Protein AF-A0A959SQV2-F1 (afdb_monomer_lite)

Radius of gyration: 53.52 Å; chains: 1; bounding box: 118×68×146 Å

Structure (mmCIF, N/CA/C/O backbone):
data_AF-A0A959SQV2-F1
#
_entry.id   AF-A0A959SQV2-F1
#
loop_
_atom_site.group_PDB
_atom_site.id
_atom_site.type_symbol
_atom_site.label_atom_id
_atom_site.label_alt_id
_atom_site.label_comp_id
_atom_site.label_asym_id
_atom_site.label_entity_id
_atom_site.label_seq_id
_atom_site.pdbx_PDB_ins_code
_atom_site.Cartn_x
_atom_site.Cartn_y
_atom_site.Cartn_z
_atom_site.occupancy
_atom_site.B_iso_or_equiv
_atom_site.auth_seq_id
_atom_site.auth_comp_id
_atom_site.auth_asym_id
_atom_site.auth_atom_id
_atom_site.pdbx_PDB_model_num
ATOM 1 N N . LEU A 1 1 ? -41.890 -38.610 70.357 1.00 36.41 1 LEU A N 1
ATOM 2 C CA . LEU A 1 1 ? -40.557 -38.018 70.094 1.00 36.41 1 LEU A CA 1
ATOM 3 C C . LEU A 1 1 ? -40.643 -37.194 68.813 1.00 36.41 1 LEU A C 1
ATOM 5 O O . LEU A 1 1 ? -40.819 -37.789 67.770 1.00 36.41 1 LEU A O 1
ATOM 9 N N . GLY A 1 2 ? -40.620 -35.871 68.751 1.00 38.62 2 GLY A N 1
ATOM 10 C CA . GLY A 1 2 ? -40.762 -34.792 69.717 1.00 38.62 2 GLY A CA 1
ATOM 11 C C . GLY A 1 2 ? -41.185 -33.578 68.880 1.00 38.62 2 GLY A C 1
ATOM 12 O O . GLY A 1 2 ? -40.468 -33.196 67.959 1.00 38.62 2 GLY A O 1
ATOM 13 N N . LEU A 1 3 ? -42.378 -33.029 69.131 1.00 36.88 3 LEU A N 1
ATOM 14 C CA . LEU A 1 3 ? -42.808 -31.769 68.526 1.00 36.88 3 LEU A CA 1
ATOM 15 C C . LEU A 1 3 ? -41.962 -30.660 69.157 1.00 36.88 3 LEU A C 1
ATOM 17 O O . LEU A 1 3 ? -42.206 -30.279 70.301 1.00 36.88 3 LEU A O 1
ATOM 21 N N . MET A 1 4 ? -40.964 -30.150 68.437 1.00 30.34 4 MET A N 1
ATOM 22 C CA . MET A 1 4 ? -40.364 -28.874 68.809 1.00 30.34 4 MET A CA 1
ATOM 23 C C . MET A 1 4 ? -41.387 -27.767 68.522 1.00 30.34 4 MET A C 1
ATOM 25 O O . MET A 1 4 ? -41.805 -27.620 67.370 1.00 30.34 4 MET A O 1
ATOM 29 N N . PRO A 1 5 ? -41.813 -26.984 69.528 1.00 34.53 5 PRO A N 1
ATOM 30 C CA . PRO A 1 5 ? -42.632 -25.815 69.277 1.00 34.53 5 PRO A CA 1
ATOM 31 C C . PRO A 1 5 ? -41.792 -24.837 68.453 1.00 34.53 5 PRO A C 1
ATOM 33 O O . PRO A 1 5 ? -40.680 -24.476 68.838 1.00 34.53 5 PRO A O 1
ATOM 36 N N . ALA A 1 6 ? -42.313 -24.423 67.298 1.00 36.66 6 ALA A N 1
ATOM 37 C CA . ALA A 1 6 ? -41.739 -23.342 66.516 1.00 36.66 6 ALA A CA 1
ATOM 38 C C . ALA A 1 6 ? -41.812 -22.057 67.354 1.00 36.66 6 ALA A C 1
ATOM 40 O O . ALA A 1 6 ? -42.820 -21.350 67.349 1.00 36.66 6 ALA A O 1
ATOM 41 N N . TYR A 1 7 ? -40.756 -21.778 68.121 1.00 43.00 7 TYR A N 1
ATOM 42 C CA . TYR A 1 7 ? -40.547 -20.485 68.755 1.00 43.00 7 TYR A CA 1
ATOM 43 C C . TYR A 1 7 ? -40.480 -19.445 67.639 1.00 43.00 7 TYR A C 1
ATOM 45 O O . TYR A 1 7 ? -39.484 -19.329 66.922 1.00 43.00 7 TYR A O 1
ATOM 53 N N . GLY A 1 8 ? -41.589 -18.727 67.454 1.00 52.38 8 GLY A N 1
ATOM 54 C CA . GLY A 1 8 ? -41.660 -17.584 66.561 1.00 52.38 8 GLY A CA 1
ATOM 55 C C . GLY A 1 8 ? -40.520 -16.630 66.895 1.00 52.38 8 GLY A C 1
ATOM 56 O O . GLY A 1 8 ? -40.335 -16.258 68.054 1.00 52.38 8 GLY A O 1
ATOM 57 N N . GLN A 1 9 ? -39.722 -16.275 65.887 1.00 56.28 9 GLN A N 1
ATOM 58 C CA . GLN A 1 9 ? -38.697 -15.245 66.031 1.00 56.28 9 GLN A CA 1
ATOM 59 C C . GLN A 1 9 ? -39.331 -14.012 66.676 1.00 56.28 9 GLN A C 1
ATOM 61 O O . GLN A 1 9 ? -40.380 -13.553 66.223 1.00 56.28 9 GLN A O 1
ATOM 66 N N . SER A 1 10 ? -38.728 -13.498 67.752 1.00 65.06 10 SER A N 1
ATOM 67 C CA . SER A 1 10 ? -39.312 -12.364 68.468 1.00 65.06 10 SER A CA 1
ATOM 68 C C . SER A 1 10 ? -39.428 -11.175 67.517 1.00 65.06 10 SER A C 1
ATOM 70 O O . SER A 1 10 ? -38.523 -10.930 66.716 1.00 65.06 10 SER A O 1
ATOM 72 N N . ARG A 1 11 ? -40.531 -10.426 67.590 1.00 62.72 11 ARG A N 1
ATOM 73 C CA . ARG A 1 11 ? -40.811 -9.259 66.735 1.00 62.72 11 ARG A CA 1
ATOM 74 C C . ARG A 1 11 ? -39.590 -8.346 66.549 1.00 62.72 11 ARG A C 1
ATOM 76 O O . ARG A 1 11 ? -39.243 -7.982 65.430 1.00 62.72 11 ARG A O 1
ATOM 83 N N . LYS A 1 12 ? -38.859 -8.101 67.638 1.00 67.75 12 LYS A N 1
ATOM 84 C CA . LYS A 1 12 ? -37.625 -7.304 67.677 1.00 67.75 12 LYS A CA 1
ATOM 85 C C . LYS A 1 12 ? -36.494 -7.863 66.795 1.00 67.75 12 LYS A C 1
ATOM 87 O O . LYS A 1 12 ? -35.699 -7.102 66.254 1.00 67.75 12 LYS A O 1
ATOM 92 N N . THR A 1 13 ? -36.394 -9.184 66.635 1.00 68.62 13 THR A N 1
ATOM 93 C CA . THR A 1 13 ? -35.413 -9.824 65.735 1.00 68.62 13 THR A CA 1
ATOM 94 C C . THR A 1 13 ? -35.809 -9.722 64.263 1.00 68.62 13 THR A C 1
ATOM 96 O O . THR A 1 13 ? -34.933 -9.537 63.420 1.00 68.62 13 THR A O 1
ATOM 99 N N . LEU A 1 14 ? -37.106 -9.781 63.946 1.00 63.72 14 LEU A N 1
ATOM 100 C CA . LEU A 1 14 ? -37.610 -9.578 62.585 1.00 63.72 14 LEU A CA 1
ATOM 101 C C . LEU A 1 14 ? -37.483 -8.110 62.151 1.00 63.72 14 LEU A C 1
ATOM 103 O O . LEU A 1 14 ? -37.080 -7.845 61.022 1.00 63.72 14 LEU A O 1
ATOM 107 N N . GLU A 1 15 ? -37.735 -7.166 63.059 1.00 62.06 15 GLU A N 1
ATOM 108 C CA . GLU A 1 15 ? -37.521 -5.729 62.836 1.00 62.06 15 GLU A CA 1
ATOM 109 C C . GLU A 1 15 ? -36.036 -5.413 62.581 1.00 62.06 15 GLU A C 1
ATOM 111 O O . GLU A 1 15 ? -35.713 -4.786 61.576 1.00 62.06 15 GLU A O 1
ATOM 116 N N . LYS A 1 16 ? -35.107 -5.958 63.382 1.00 73.50 16 LYS A N 1
ATOM 117 C CA . LYS A 1 16 ? -33.660 -5.819 63.120 1.00 73.50 16 LYS A CA 1
ATOM 118 C C . LYS A 1 16 ? -33.235 -6.391 61.763 1.00 73.50 16 LYS A C 1
ATOM 120 O O . LYS A 1 16 ? -32.405 -5.799 61.078 1.00 73.50 16 LYS A O 1
ATOM 125 N N . LYS A 1 17 ? -33.790 -7.543 61.363 1.00 65.19 17 LYS A N 1
ATOM 126 C CA . LYS A 1 17 ? -33.529 -8.139 60.040 1.00 65.19 17 LYS A CA 1
ATOM 127 C C . LYS A 1 17 ? -34.074 -7.273 58.906 1.00 65.19 17 LYS A C 1
ATOM 129 O O . LYS A 1 17 ? -33.430 -7.188 57.866 1.00 65.19 17 LYS A O 1
ATOM 134 N N . ARG A 1 18 ? -35.223 -6.619 59.108 1.00 67.12 18 ARG A N 1
ATOM 135 C CA . ARG A 1 18 ? -35.809 -5.684 58.140 1.00 67.12 18 ARG A CA 1
ATOM 136 C C . ARG A 1 18 ? -34.892 -4.490 57.947 1.00 67.12 18 ARG A C 1
ATOM 138 O O . ARG A 1 18 ? -34.568 -4.172 56.813 1.00 67.12 18 ARG A O 1
ATOM 145 N N . ASP A 1 19 ? -34.434 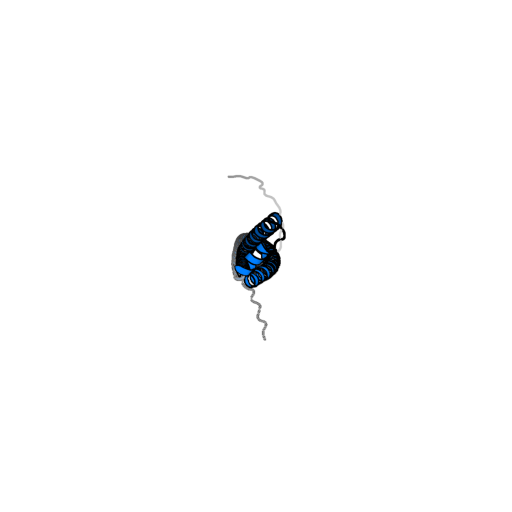-3.891 59.039 1.00 72.06 19 ASP A N 1
ATOM 146 C CA . ASP A 1 19 ? -33.582 -2.703 58.980 1.00 72.06 19 ASP A CA 1
ATOM 147 C C . ASP A 1 19 ? -32.232 -3.013 58.308 1.00 72.06 19 ASP A C 1
ATOM 149 O O . ASP A 1 19 ? -31.756 -2.238 57.478 1.00 72.06 19 ASP A O 1
ATOM 153 N N . ALA A 1 20 ? -31.651 -4.188 58.585 1.00 73.94 20 ALA A N 1
ATOM 154 C CA . ALA A 1 20 ? -30.447 -4.664 57.902 1.00 73.94 20 ALA A CA 1
ATOM 155 C C . ALA A 1 20 ? -30.678 -4.913 56.398 1.00 73.94 20 ALA A C 1
ATOM 157 O O . ALA A 1 20 ? -29.841 -4.541 55.575 1.00 73.94 20 ALA A O 1
ATOM 158 N N . LEU A 1 21 ? -31.815 -5.510 56.026 1.00 61.69 21 LEU A N 1
ATOM 159 C CA . LEU A 1 21 ? -32.164 -5.768 54.629 1.00 61.69 21 LEU A CA 1
ATOM 160 C C . LEU A 1 21 ? -32.465 -4.471 53.860 1.00 61.69 21 LEU A C 1
ATOM 162 O O . LEU A 1 21 ? -32.037 -4.323 52.719 1.00 61.69 21 LEU A O 1
ATOM 166 N N . ASP A 1 22 ? -33.132 -3.501 54.487 1.00 69.38 22 ASP A N 1
ATOM 167 C CA . ASP A 1 22 ? -33.378 -2.179 53.906 1.00 69.38 22 ASP A CA 1
ATOM 168 C C . ASP A 1 22 ? -32.060 -1.407 53.698 1.00 69.38 22 ASP A C 1
ATOM 170 O O . ASP A 1 22 ? -31.896 -0.732 52.679 1.00 69.38 22 ASP A O 1
ATOM 174 N N . ALA A 1 23 ? -31.088 -1.539 54.610 1.00 80.56 23 ALA A N 1
ATOM 175 C CA . ALA A 1 23 ? -29.745 -0.985 54.425 1.00 80.56 23 ALA A CA 1
ATOM 176 C C . ALA A 1 23 ? -29.006 -1.643 53.245 1.00 80.56 23 ALA A C 1
ATOM 178 O O . ALA A 1 23 ? -28.431 -0.939 52.412 1.00 80.56 23 ALA A O 1
ATOM 179 N N . GLN A 1 24 ? -29.078 -2.973 53.119 1.00 76.75 24 GLN A N 1
ATOM 180 C CA . GLN A 1 24 ? -28.502 -3.701 51.982 1.00 76.75 24 GLN A CA 1
ATOM 181 C C . GLN A 1 24 ? -29.149 -3.312 50.646 1.00 76.75 24 GLN A C 1
ATOM 183 O O . GLN A 1 24 ? -28.444 -3.155 49.648 1.00 76.75 24 GLN A O 1
ATOM 188 N N . ILE A 1 25 ? -30.469 -3.109 50.615 1.00 69.00 25 ILE A N 1
ATOM 189 C CA . ILE A 1 25 ? -31.180 -2.639 49.418 1.00 69.00 25 ILE A CA 1
ATOM 190 C C . ILE A 1 25 ? -30.738 -1.224 49.058 1.00 69.00 25 ILE A C 1
ATOM 192 O O . ILE A 1 25 ? -30.412 -0.979 47.903 1.00 69.00 25 ILE A O 1
ATOM 196 N N . LYS A 1 26 ? -30.642 -0.303 50.026 1.00 79.31 26 LYS A N 1
ATOM 197 C CA . LYS A 1 26 ? -30.137 1.059 49.776 1.00 79.31 26 LYS A CA 1
ATOM 198 C C . LYS A 1 26 ? -28.725 1.048 49.193 1.00 79.31 26 LYS A C 1
ATOM 200 O O . LYS A 1 26 ? -28.465 1.752 48.221 1.00 79.31 26 LYS A O 1
ATOM 205 N N . GLN A 1 27 ? -27.835 0.227 49.748 1.00 81.44 27 GLN A N 1
ATOM 206 C CA . GLN A 1 27 ? -26.481 0.060 49.224 1.00 81.44 27 GLN A CA 1
ATOM 207 C C . GLN A 1 27 ? -26.496 -0.513 47.800 1.00 81.44 27 GLN A C 1
ATOM 209 O O . GLN A 1 27 ? -25.798 -0.004 46.929 1.00 81.44 27 GLN A O 1
ATOM 214 N N . THR A 1 28 ? -27.319 -1.530 47.538 1.00 73.75 28 THR A N 1
ATOM 215 C CA . THR A 1 28 ? -27.449 -2.149 46.208 1.00 73.75 28 THR A CA 1
ATOM 216 C C . THR A 1 28 ? -28.017 -1.164 45.183 1.00 73.75 28 THR A C 1
ATOM 218 O O . THR A 1 28 ? -27.501 -1.086 44.074 1.00 73.75 28 THR A O 1
ATOM 221 N N . SER A 1 29 ? -29.000 -0.342 45.556 1.00 72.94 29 SER A N 1
ATOM 222 C CA . SER A 1 29 ? -29.530 0.732 44.708 1.00 72.94 29 SER A CA 1
ATOM 223 C C . SER A 1 29 ? -28.488 1.814 44.419 1.00 72.94 29 SER A C 1
ATOM 225 O O . SER A 1 29 ? -28.365 2.245 43.278 1.00 72.94 29 SER A O 1
ATOM 227 N N . ALA A 1 30 ? -27.689 2.219 45.413 1.00 82.12 30 ALA A N 1
ATOM 228 C CA . ALA A 1 30 ? -26.586 3.159 45.198 1.00 82.12 30 ALA A CA 1
ATOM 229 C C . ALA A 1 30 ? -25.515 2.582 44.254 1.00 82.12 30 ALA A C 1
ATOM 231 O O . ALA A 1 30 ? -25.005 3.291 43.387 1.00 82.12 30 ALA A O 1
ATOM 232 N N . LEU A 1 31 ? -25.213 1.283 44.376 1.00 78.62 31 LEU A N 1
ATOM 233 C CA . LEU A 1 31 ? -24.327 0.574 43.449 1.00 78.62 31 LEU A CA 1
ATOM 234 C C . LEU A 1 31 ? -24.913 0.499 42.033 1.00 78.62 31 LEU A C 1
ATOM 236 O O . LEU A 1 3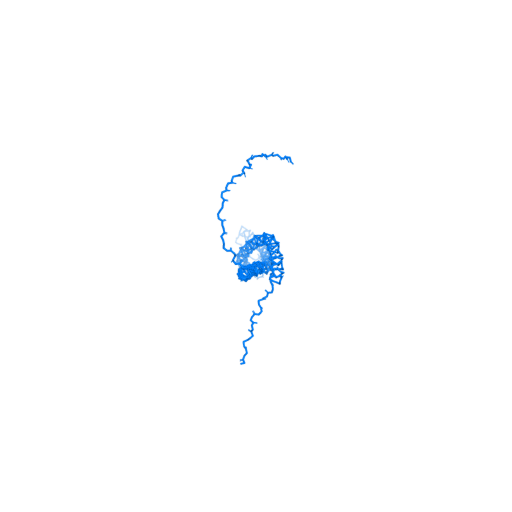1 ? -24.161 0.644 41.078 1.00 78.62 31 LEU A O 1
ATOM 240 N N . ILE A 1 32 ? -26.230 0.327 41.882 1.00 75.50 32 ILE A N 1
ATOM 241 C CA . ILE A 1 32 ? -26.908 0.360 40.576 1.00 75.50 32 ILE A CA 1
ATOM 242 C C . ILE A 1 32 ? -26.802 1.743 39.934 1.00 75.50 32 ILE A C 1
ATOM 244 O O . ILE A 1 32 ? -26.482 1.833 38.755 1.00 75.50 32 ILE A O 1
ATOM 248 N N . GLU A 1 33 ? -27.033 2.823 40.682 1.00 80.75 33 GLU A N 1
ATOM 249 C CA . GLU A 1 33 ? -26.902 4.181 40.137 1.00 80.75 33 GLU A CA 1
ATOM 250 C C . GLU A 1 33 ? -25.456 4.502 39.738 1.00 80.75 33 GLU A C 1
ATOM 252 O O . GLU A 1 33 ? -25.216 5.071 38.670 1.00 80.75 33 GLU A O 1
ATOM 257 N N . LYS A 1 34 ? -24.475 4.057 40.534 1.00 81.81 34 LYS A N 1
ATOM 258 C CA . LYS A 1 34 ? -23.058 4.155 40.165 1.00 81.81 34 LYS A CA 1
ATOM 259 C C . LYS A 1 34 ? -22.749 3.350 38.895 1.00 81.81 34 LYS A C 1
ATOM 261 O O . LYS A 1 34 ? -22.177 3.908 37.962 1.00 81.81 34 LYS A O 1
ATOM 266 N N . ALA A 1 35 ? -23.203 2.099 38.823 1.00 78.38 35 ALA A N 1
ATOM 267 C CA . ALA A 1 35 ? -23.028 1.238 37.654 1.00 78.38 35 ALA A CA 1
ATOM 268 C C . ALA A 1 35 ? -23.714 1.804 36.399 1.00 78.38 35 ALA A C 1
ATOM 270 O O . ALA A 1 35 ? -23.169 1.689 35.310 1.00 78.38 35 ALA A O 1
ATOM 271 N N . ARG A 1 36 ? -24.866 2.480 36.524 1.00 77.06 36 ARG A N 1
ATOM 272 C CA . ARG A 1 36 ? -25.536 3.187 35.413 1.00 77.06 36 ARG A CA 1
ATOM 273 C C . ARG A 1 36 ? -24.720 4.369 34.896 1.00 77.06 36 ARG A C 1
ATOM 275 O O . ARG A 1 36 ? -24.681 4.607 33.691 1.00 77.06 36 ARG A O 1
ATOM 282 N N . SER A 1 37 ? -24.089 5.128 35.792 1.00 83.31 37 SER A N 1
ATOM 283 C CA . SER A 1 37 ? -23.195 6.228 35.411 1.00 83.31 37 SER A CA 1
ATOM 284 C C . SER A 1 37 ? -21.957 5.705 34.676 1.00 83.31 37 SER A C 1
ATOM 286 O O . SER A 1 37 ? -21.628 6.180 33.588 1.00 83.31 37 SER A O 1
ATOM 288 N N . GLU A 1 38 ? -21.326 4.664 35.222 1.00 82.12 38 GLU A N 1
ATOM 289 C CA . GLU A 1 38 ? -20.199 3.972 34.588 1.00 82.12 38 GLU A CA 1
ATOM 290 C C . GLU A 1 38 ? -20.611 3.377 33.236 1.00 82.12 38 GLU A C 1
ATOM 292 O O . GLU A 1 38 ? -19.921 3.592 32.245 1.00 82.12 38 GLU A O 1
ATOM 297 N N . GLN A 1 39 ? -21.797 2.766 33.146 1.00 82.38 39 GLN A N 1
ATOM 298 C CA . GLN A 1 39 ? -22.348 2.228 31.905 1.00 82.38 39 GLN A CA 1
ATOM 299 C C . GLN A 1 39 ? -22.496 3.291 30.817 1.00 82.38 39 GLN A C 1
ATOM 301 O O . GLN A 1 39 ? -22.173 3.017 29.665 1.00 82.38 39 GLN A O 1
ATOM 306 N N . ARG A 1 40 ? -22.950 4.505 31.154 1.00 83.56 40 ARG A N 1
ATOM 307 C CA . ARG A 1 40 ? -23.022 5.613 30.185 1.00 83.56 40 ARG A CA 1
ATOM 308 C C . ARG A 1 40 ? -21.638 5.980 29.653 1.00 83.56 40 ARG A C 1
ATOM 310 O O . ARG A 1 40 ? -21.489 6.152 28.446 1.00 83.56 40 ARG A O 1
ATOM 317 N N . SER A 1 41 ? -20.640 6.058 30.532 1.00 83.56 41 SER A N 1
ATOM 318 C CA . SER A 1 41 ? -19.247 6.317 30.146 1.00 83.56 41 SER A CA 1
ATOM 319 C C . SER A 1 41 ? -18.698 5.202 29.249 1.00 83.56 41 SER A C 1
ATOM 321 O O . SER A 1 41 ? -18.185 5.465 28.162 1.00 83.56 41 SER A O 1
ATOM 323 N N . THR A 1 42 ? -18.889 3.937 29.628 1.00 84.31 42 THR A N 1
ATOM 324 C CA . THR A 1 42 ? -18.469 2.790 28.814 1.00 84.31 42 THR A CA 1
ATOM 325 C C . THR A 1 42 ? -19.218 2.733 27.484 1.00 84.31 42 THR A C 1
ATOM 327 O O . THR A 1 42 ? -18.627 2.399 26.466 1.00 84.31 42 THR A O 1
ATOM 330 N N . GLN A 1 43 ? -20.498 3.107 27.434 1.00 85.06 43 GLN A N 1
ATOM 331 C CA . GLN A 1 43 ? -21.257 3.158 26.186 1.00 85.06 43 GLN A CA 1
ATOM 332 C C . GLN A 1 43 ? -20.723 4.236 25.235 1.00 85.06 43 GLN A C 1
ATOM 334 O O . GLN A 1 43 ? -20.625 3.986 24.035 1.00 85.06 43 GLN A O 1
ATOM 339 N N . GLN A 1 44 ? -20.307 5.394 25.755 1.00 84.88 44 GLN A N 1
ATOM 340 C CA . GLN A 1 44 ? -19.588 6.400 24.965 1.00 84.88 44 GLN A CA 1
ATOM 341 C C . GLN A 1 44 ? -18.244 5.862 24.453 1.00 84.88 44 GLN A C 1
ATOM 343 O O . GLN A 1 44 ? -17.913 6.055 23.285 1.00 84.88 44 GLN A O 1
ATOM 348 N N . GLN A 1 45 ? -17.494 5.134 25.287 1.00 79.69 45 GLN A N 1
ATOM 349 C CA . GLN A 1 45 ? -16.248 4.482 24.868 1.00 79.69 45 GLN A CA 1
ATOM 350 C C . GLN A 1 45 ? -16.487 3.434 23.772 1.00 79.69 45 GLN A C 1
ATOM 352 O O . GLN A 1 45 ? -15.738 3.394 22.800 1.00 79.69 45 GLN A O 1
ATOM 357 N N . VAL A 1 46 ? -17.548 2.628 23.876 1.00 86.94 46 VAL A N 1
ATOM 358 C CA . VAL A 1 46 ? -17.936 1.657 22.840 1.00 86.94 46 VAL A CA 1
ATOM 359 C C . VAL A 1 46 ? -18.301 2.367 21.538 1.00 86.94 46 VAL A C 1
ATOM 361 O O . VAL A 1 46 ? -17.854 1.936 20.481 1.00 86.94 46 VAL A O 1
ATOM 364 N N . GLN A 1 47 ? -19.049 3.474 21.588 1.00 84.19 47 GLN A N 1
ATOM 365 C CA . GLN A 1 47 ? -19.372 4.265 20.393 1.00 84.19 47 GLN A CA 1
ATOM 366 C C . GLN A 1 47 ? -18.121 4.847 19.722 1.00 84.19 47 GLN A C 1
ATOM 368 O O . GLN A 1 47 ? -18.011 4.831 18.494 1.00 84.19 47 GLN A O 1
ATOM 373 N N . LEU A 1 48 ? -17.166 5.340 20.516 1.00 79.81 48 LEU A N 1
ATOM 374 C CA . LEU A 1 48 ? -15.881 5.817 20.009 1.00 79.81 48 LEU A CA 1
ATOM 375 C C . LEU A 1 48 ? -15.085 4.674 19.365 1.00 79.81 48 LEU A C 1
ATOM 377 O O . LEU A 1 48 ? -14.574 4.827 18.258 1.00 79.81 48 LEU A O 1
ATOM 381 N N . LEU A 1 49 ? -15.038 3.513 20.018 1.00 79.94 49 LEU A N 1
ATOM 382 C CA . LEU A 1 49 ? -14.352 2.330 19.510 1.00 79.94 49 LEU A CA 1
ATOM 383 C C . LEU A 1 49 ? -15.004 1.799 18.227 1.00 79.94 49 LEU A C 1
ATOM 385 O O . LEU A 1 49 ? -14.308 1.413 17.295 1.00 79.94 49 LEU A O 1
ATOM 389 N N . GLU A 1 50 ? -16.330 1.849 18.120 1.00 79.06 50 GLU A N 1
ATOM 390 C CA . GLU A 1 50 ? -17.056 1.550 16.884 1.00 79.06 50 GLU A CA 1
ATOM 391 C C . GLU A 1 50 ? -16.692 2.506 15.7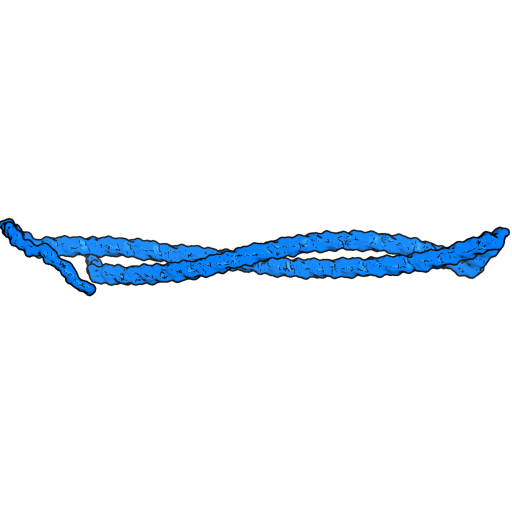48 1.00 79.06 50 GLU A C 1
ATOM 393 O O . GLU A 1 50 ? -16.507 2.069 14.611 1.00 79.06 50 GLU A O 1
ATOM 398 N N . ALA A 1 51 ? -16.586 3.807 16.035 1.00 77.31 51 ALA A N 1
ATOM 399 C CA . ALA A 1 51 ? -16.133 4.785 15.052 1.00 77.31 51 ALA A CA 1
ATOM 400 C C . ALA A 1 51 ? -14.698 4.489 14.598 1.00 77.31 51 ALA A C 1
ATOM 402 O O . ALA A 1 51 ? -14.437 4.459 13.396 1.00 77.31 51 ALA A O 1
ATOM 403 N N . GLN A 1 52 ? -13.808 4.175 15.539 1.00 75.00 52 GLN A N 1
ATOM 404 C CA . GLN A 1 52 ? -12.426 3.800 15.259 1.00 75.00 52 GLN A CA 1
ATOM 405 C C . GLN A 1 52 ? -12.331 2.514 14.419 1.00 75.00 52 GLN A C 1
ATOM 407 O O . GLN A 1 52 ? -11.592 2.477 13.437 1.00 75.00 52 GLN A O 1
ATOM 412 N N . ILE A 1 53 ? -13.127 1.484 14.731 1.00 80.94 53 ILE A N 1
ATOM 413 C CA . ILE A 1 53 ? -13.222 0.239 13.949 1.00 80.94 53 ILE A CA 1
ATOM 414 C C . ILE A 1 53 ? -13.672 0.530 12.514 1.00 80.94 53 ILE A C 1
ATOM 416 O O . ILE A 1 53 ? -13.079 -0.000 11.572 1.00 80.94 53 ILE A O 1
ATOM 420 N N . ARG A 1 54 ? -14.697 1.377 12.326 1.00 77.94 54 ARG A N 1
ATOM 421 C CA . ARG A 1 54 ? -15.176 1.769 10.987 1.00 77.94 54 ARG A CA 1
ATOM 422 C C . ARG A 1 54 ? -14.089 2.487 10.191 1.00 77.94 54 ARG A C 1
ATOM 424 O O . ARG A 1 54 ? -13.808 2.081 9.067 1.00 77.94 54 ARG A O 1
ATOM 431 N N . GLN A 1 55 ? -13.444 3.488 10.790 1.00 73.12 55 GLN A N 1
ATOM 432 C CA . GLN A 1 55 ? -12.350 4.236 10.161 1.00 73.12 55 GLN A CA 1
ATOM 433 C C . GLN A 1 55 ? -11.180 3.322 9.785 1.00 73.12 55 GLN A C 1
ATOM 435 O O . GLN A 1 55 ? -10.628 3.425 8.693 1.00 73.12 55 GLN A O 1
ATOM 440 N N . ARG A 1 56 ? -10.818 2.380 10.661 1.00 80.69 56 ARG A N 1
ATOM 441 C CA . ARG A 1 56 ? -9.723 1.446 10.393 1.00 80.69 56 ARG A CA 1
ATOM 442 C C . ARG A 1 56 ? -10.070 0.455 9.279 1.00 80.69 56 ARG A C 1
ATOM 444 O O . ARG A 1 56 ? -9.215 0.137 8.457 1.00 80.69 56 ARG A O 1
ATOM 451 N N . GLN A 1 57 ? -11.320 -0.005 9.207 1.00 74.06 57 GLN A N 1
ATOM 452 C CA . GLN A 1 57 ? -11.787 -0.846 8.103 1.00 74.06 57 GLN A CA 1
ATOM 453 C C . GLN A 1 57 ? -11.745 -0.094 6.764 1.00 74.06 57 GLN A C 1
ATOM 455 O O . GLN A 1 57 ? -11.310 -0.659 5.762 1.00 74.06 57 GLN A O 1
ATOM 460 N N . GLU A 1 58 ? -12.155 1.175 6.748 1.00 71.44 58 GLU A N 1
ATOM 461 C CA . GLU A 1 58 ? -12.074 2.043 5.569 1.00 71.44 58 GLU A CA 1
ATOM 462 C C . GLU A 1 58 ? -10.623 2.280 5.127 1.00 71.44 58 GLU A C 1
ATOM 464 O O . GLU A 1 58 ? -10.309 2.166 3.939 1.00 71.44 58 GLU A O 1
ATOM 469 N N . LEU A 1 59 ? -9.714 2.511 6.080 1.00 72.19 59 LEU A N 1
ATOM 470 C CA . LEU A 1 59 ? -8.282 2.635 5.815 1.00 72.19 59 LEU A CA 1
ATOM 471 C C . LEU A 1 59 ? -7.715 1.362 5.172 1.00 72.19 59 LEU A C 1
ATOM 473 O O . LEU A 1 59 ? -7.046 1.443 4.145 1.00 72.19 59 LEU A O 1
ATOM 477 N N . ILE A 1 60 ? -8.025 0.185 5.724 1.00 77.06 60 ILE A N 1
ATOM 478 C CA . ILE A 1 60 ? -7.594 -1.106 5.162 1.00 77.06 60 ILE A CA 1
ATOM 479 C C . ILE A 1 60 ? -8.157 -1.306 3.750 1.00 77.06 60 ILE A C 1
ATOM 481 O O . ILE A 1 60 ? -7.442 -1.763 2.861 1.00 77.06 60 ILE A O 1
ATOM 485 N N . ASN A 1 61 ? -9.420 -0.947 3.511 1.00 78.19 61 ASN A N 1
ATOM 486 C CA . ASN A 1 61 ? -10.029 -1.034 2.182 1.00 78.19 61 ASN A CA 1
ATOM 487 C C . ASN A 1 61 ? -9.339 -0.096 1.178 1.00 78.19 61 ASN A C 1
ATOM 489 O O . ASN A 1 61 ? -9.100 -0.484 0.036 1.00 78.19 61 ASN A O 1
ATOM 493 N N . THR A 1 62 ? -8.970 1.107 1.617 1.00 72.12 62 THR A N 1
ATOM 494 C CA . THR A 1 62 ? -8.213 2.070 0.808 1.00 72.12 62 THR A CA 1
ATOM 495 C C . THR A 1 62 ? -6.823 1.531 0.469 1.00 72.12 62 THR A C 1
ATOM 497 O O . THR A 1 62 ? -6.438 1.541 -0.700 1.00 72.12 62 THR A O 1
ATOM 500 N N . MET A 1 63 ? -6.111 0.973 1.455 1.00 75.94 63 MET A N 1
ATOM 501 C CA . MET A 1 63 ? -4.812 0.323 1.244 1.00 75.94 63 MET A CA 1
ATOM 502 C C . MET A 1 63 ? -4.922 -0.860 0.272 1.00 75.94 63 MET A C 1
ATOM 504 O O . MET A 1 63 ? -4.091 -0.989 -0.617 1.00 75.94 63 MET A O 1
ATOM 508 N N . ASN A 1 64 ? -5.972 -1.684 0.372 1.00 80.88 64 ASN A N 1
ATOM 509 C CA . ASN A 1 64 ? -6.223 -2.778 -0.575 1.00 80.88 64 ASN A CA 1
ATOM 510 C C . ASN A 1 64 ? -6.386 -2.275 -2.016 1.00 80.88 64 ASN A C 1
ATOM 512 O O . ASN A 1 64 ? -5.805 -2.839 -2.944 1.00 80.88 64 ASN A O 1
ATOM 516 N N . ALA A 1 65 ? -7.170 -1.212 -2.213 1.00 83.06 65 ALA A N 1
ATOM 517 C CA . ALA A 1 65 ? -7.360 -0.617 -3.533 1.00 83.06 65 ALA A CA 1
ATOM 518 C C . ALA A 1 65 ? -6.051 -0.026 -4.083 1.00 83.06 65 ALA A C 1
ATOM 520 O O . ALA A 1 65 ? -5.765 -0.130 -5.274 1.00 83.06 65 ALA A O 1
ATOM 521 N N . GLU A 1 66 ? -5.236 0.579 -3.221 1.00 78.38 66 GLU A N 1
ATOM 522 C CA . GLU A 1 66 ? -3.915 1.086 -3.579 1.00 78.38 66 GLU A CA 1
ATOM 523 C C . GLU A 1 66 ? -2.946 -0.040 -3.964 1.00 78.38 66 GLU A C 1
ATOM 525 O O . GLU A 1 66 ? -2.366 0.034 -5.044 1.00 78.38 66 GLU A O 1
ATOM 530 N N . VAL A 1 67 ? -2.868 -1.128 -3.188 1.00 85.88 67 VAL A N 1
ATOM 531 C CA . VAL A 1 67 ? -2.096 -2.332 -3.550 1.00 85.88 67 VAL A CA 1
ATOM 532 C C . VAL A 1 67 ? -2.532 -2.870 -4.914 1.00 85.88 67 VAL A C 1
ATOM 534 O O . VAL A 1 67 ? -1.677 -3.143 -5.754 1.00 85.88 67 VAL A O 1
ATOM 537 N N . GLY A 1 68 ? -3.841 -2.956 -5.173 1.00 86.75 68 GLY A N 1
ATOM 538 C CA . GLY A 1 68 ? -4.367 -3.396 -6.469 1.00 86.75 68 GLY A CA 1
ATOM 539 C C . GLY A 1 68 ? -3.953 -2.488 -7.634 1.00 86.75 68 GLY A C 1
ATOM 540 O O . GLY A 1 68 ? -3.572 -2.977 -8.696 1.00 86.75 68 GLY A O 1
ATOM 541 N N . ARG A 1 69 ? -3.953 -1.162 -7.438 1.00 86.25 69 ARG A N 1
ATOM 542 C CA . ARG A 1 69 ? -3.446 -0.206 -8.443 1.00 86.25 69 ARG A CA 1
ATOM 543 C C . ARG A 1 69 ? -1.945 -0.365 -8.681 1.00 86.25 69 ARG A C 1
ATOM 545 O O . ARG A 1 69 ? -1.504 -0.306 -9.826 1.00 86.25 69 ARG A O 1
ATOM 552 N N . MET A 1 70 ? -1.168 -0.591 -7.624 1.00 86.19 70 MET A N 1
ATOM 553 C CA . MET A 1 70 ? 0.270 -0.838 -7.739 1.00 86.19 70 MET A CA 1
ATOM 554 C C . MET A 1 70 ? 0.563 -2.161 -8.450 1.00 86.19 70 MET A C 1
ATOM 556 O O . MET A 1 70 ? 1.495 -2.218 -9.244 1.00 86.19 70 MET A O 1
ATOM 560 N N . ASP A 1 71 ? -0.235 -3.204 -8.212 1.00 92.19 71 ASP A N 1
ATOM 561 C CA . ASP A 1 71 ? -0.133 -4.478 -8.930 1.00 92.19 71 ASP A CA 1
ATOM 562 C C . ASP A 1 71 ? -0.348 -4.306 -10.432 1.00 92.19 71 ASP A C 1
ATOM 564 O O . ASP A 1 71 ? 0.450 -4.811 -11.226 1.00 92.19 71 ASP A O 1
ATOM 568 N N . GLN A 1 72 ? -1.363 -3.531 -10.820 1.00 94.75 72 GLN A N 1
ATOM 569 C CA . GLN A 1 72 ? -1.590 -3.203 -12.224 1.00 94.75 72 GLN A CA 1
ATOM 570 C C . GLN A 1 72 ? -0.408 -2.421 -12.812 1.00 94.75 72 GLN A C 1
ATOM 572 O O . GLN A 1 72 ? 0.133 -2.811 -13.842 1.00 94.75 72 GLN A O 1
ATOM 577 N N . ALA A 1 73 ? 0.070 -1.381 -12.122 1.00 87.56 73 ALA A N 1
ATOM 578 C CA . ALA A 1 73 ? 1.209 -0.583 -12.582 1.00 87.56 73 ALA A CA 1
ATOM 579 C C . ALA A 1 73 ? 2.509 -1.405 -12.714 1.00 87.56 73 ALA A C 1
ATOM 581 O O . ALA A 1 73 ? 3.305 -1.188 -13.634 1.00 87.56 73 ALA A O 1
ATOM 582 N N . ILE A 1 74 ? 2.727 -2.369 -11.812 1.00 95.75 74 ILE A N 1
ATOM 583 C CA . ILE A 1 74 ? 3.832 -3.334 -11.872 1.00 95.75 74 ILE A CA 1
ATOM 584 C C . ILE A 1 74 ? 3.697 -4.216 -13.112 1.00 95.75 74 ILE A C 1
ATOM 586 O O . ILE A 1 74 ? 4.693 -4.445 -13.802 1.00 95.75 74 ILE A O 1
ATOM 590 N N . GLN A 1 75 ? 2.494 -4.712 -13.403 1.00 97.88 75 GLN A N 1
ATOM 591 C CA . GLN A 1 75 ? 2.246 -5.542 -14.577 1.00 97.88 75 GLN A CA 1
ATOM 592 C C . GLN A 1 75 ? 2.477 -4.758 -15.875 1.00 97.88 75 GLN A C 1
ATOM 594 O O . GLN A 1 75 ? 3.273 -5.191 -16.708 1.00 97.88 75 GLN A O 1
ATOM 599 N N . ASP A 1 76 ? 1.901 -3.561 -15.988 1.00 95.56 76 ASP A N 1
ATOM 600 C CA . ASP A 1 76 ? 2.070 -2.681 -17.149 1.00 95.56 76 ASP A CA 1
ATOM 601 C C . ASP A 1 76 ? 3.552 -2.320 -17.371 1.00 95.56 76 ASP A C 1
ATOM 603 O O . ASP A 1 76 ? 4.057 -2.278 -18.500 1.00 95.56 76 ASP A O 1
ATOM 607 N N . SER A 1 77 ? 4.293 -2.097 -16.280 1.00 95.69 77 SER A N 1
ATOM 608 C CA . SER A 1 77 ? 5.731 -1.820 -16.331 1.00 95.69 77 SER A CA 1
ATOM 609 C C . SER A 1 77 ? 6.541 -3.033 -16.778 1.00 95.69 77 SER A C 1
ATOM 611 O O . SER A 1 77 ? 7.463 -2.870 -17.574 1.00 95.69 77 SER A O 1
ATOM 613 N N . ARG A 1 78 ? 6.195 -4.244 -16.325 1.00 97.69 78 ARG A N 1
ATOM 614 C CA . ARG A 1 78 ? 6.833 -5.488 -16.787 1.00 97.69 78 ARG A CA 1
ATOM 615 C C . ARG A 1 78 ? 6.602 -5.721 -18.270 1.00 97.69 78 ARG A C 1
ATOM 617 O O . ARG A 1 78 ? 7.538 -6.092 -18.970 1.00 97.69 78 ARG A O 1
ATOM 624 N N . ASP A 1 79 ? 5.382 -5.503 -18.743 1.00 98.00 79 ASP A N 1
ATOM 625 C CA . ASP A 1 79 ? 5.049 -5.685 -20.154 1.00 98.00 79 ASP A CA 1
ATOM 626 C C . ASP A 1 79 ? 5.776 -4.640 -21.021 1.00 98.00 79 ASP A C 1
ATOM 628 O O . ASP A 1 79 ? 6.364 -4.986 -22.046 1.00 98.00 79 ASP A O 1
ATOM 632 N N . SER A 1 80 ? 5.871 -3.392 -20.543 1.00 96.19 80 SER A N 1
ATOM 633 C CA . SER A 1 80 ? 6.696 -2.347 -21.170 1.00 96.19 80 SER A CA 1
ATOM 634 C C . SER A 1 80 ? 8.182 -2.722 -21.228 1.00 96.19 80 SER A C 1
ATOM 636 O O . SER A 1 80 ? 8.832 -2.501 -22.246 1.00 96.19 80 SER A O 1
ATOM 638 N N . ILE A 1 81 ? 8.730 -3.272 -20.138 1.00 98.31 81 ILE A N 1
ATOM 639 C CA . ILE A 1 81 ? 10.131 -3.712 -20.063 1.00 98.31 81 ILE A CA 1
ATOM 640 C C . ILE A 1 81 ? 10.390 -4.826 -21.074 1.00 98.31 81 ILE A C 1
ATOM 642 O O . ILE A 1 81 ? 11.328 -4.696 -21.853 1.00 98.31 81 ILE A O 1
ATOM 646 N N . ARG A 1 82 ? 9.527 -5.850 -21.149 1.00 98.19 82 ARG A N 1
ATOM 647 C CA . ARG A 1 82 ? 9.676 -6.935 -22.136 1.00 98.19 82 ARG A CA 1
ATOM 648 C C . ARG A 1 82 ? 9.673 -6.413 -23.572 1.00 98.19 82 ARG A C 1
ATOM 650 O O . ARG A 1 82 ? 10.469 -6.864 -24.390 1.00 98.19 82 ARG A O 1
ATOM 657 N N . LEU A 1 83 ? 8.805 -5.447 -23.882 1.00 96.75 83 LEU A N 1
ATOM 658 C CA . LEU A 1 83 ? 8.778 -4.816 -25.203 1.00 96.75 83 LEU A CA 1
ATOM 659 C C . LEU A 1 83 ? 10.082 -4.056 -25.498 1.00 96.75 83 LEU A C 1
ATOM 661 O O . LEU A 1 83 ? 10.639 -4.182 -26.586 1.00 96.75 83 LEU A O 1
ATOM 665 N N . LEU A 1 84 ? 10.583 -3.278 -24.534 1.00 96.06 84 LEU A N 1
ATOM 666 C CA . LEU A 1 84 ? 11.847 -2.550 -24.677 1.00 96.06 84 LEU A CA 1
ATOM 667 C C . LEU A 1 84 ? 13.047 -3.494 -24.818 1.00 96.06 84 LEU A C 1
ATOM 669 O O . LEU A 1 84 ? 13.940 -3.210 -25.613 1.00 96.06 84 LEU A O 1
ATOM 673 N N . GLU A 1 85 ? 13.064 -4.608 -24.086 1.00 97.69 85 GLU A N 1
ATOM 674 C CA . GLU A 1 85 ? 14.085 -5.653 -24.197 1.00 97.69 85 GLU A CA 1
ATOM 675 C C . GLU A 1 85 ? 14.098 -6.274 -25.596 1.00 97.69 85 GLU A C 1
ATOM 677 O O . GLU A 1 85 ? 15.161 -6.329 -26.215 1.00 97.69 85 GLU A O 1
ATOM 682 N N . GLY A 1 86 ? 12.929 -6.649 -26.128 1.00 97.31 86 GLY A N 1
ATOM 683 C CA . GLY A 1 86 ? 12.804 -7.180 -27.488 1.00 97.31 86 GLY A CA 1
ATOM 684 C C . GLY A 1 86 ? 13.263 -6.179 -28.552 1.00 97.31 86 GLY A C 1
ATOM 685 O O . GLY A 1 86 ? 14.108 -6.497 -29.387 1.00 97.31 86 GLY A O 1
ATOM 686 N N . ASN A 1 87 ? 12.805 -4.926 -28.468 1.00 94.56 87 ASN A N 1
ATOM 687 C CA . ASN A 1 87 ? 13.238 -3.867 -29.388 1.00 94.56 87 ASN A CA 1
ATOM 688 C C . ASN A 1 87 ? 14.757 -3.638 -29.323 1.00 94.56 87 ASN A C 1
ATOM 690 O O . ASN A 1 87 ? 15.418 -3.426 -30.342 1.00 94.56 87 ASN A O 1
ATOM 694 N N . LEU A 1 88 ? 15.333 -3.672 -28.120 1.00 97.25 88 LEU A N 1
ATOM 695 C CA . LEU A 1 88 ? 16.768 -3.514 -27.921 1.00 97.25 88 LEU A CA 1
ATOM 696 C C . LEU A 1 88 ? 17.557 -4.693 -28.503 1.00 97.25 88 LEU A C 1
ATOM 698 O O . LEU A 1 88 ? 18.631 -4.483 -29.070 1.00 97.25 88 LEU A O 1
ATOM 702 N N . GLU A 1 89 ? 17.041 -5.914 -28.386 1.00 97.56 89 GLU A N 1
ATOM 703 C CA . GLU A 1 89 ? 17.618 -7.103 -29.011 1.00 97.56 89 GLU A CA 1
ATOM 704 C C . GLU A 1 89 ? 17.623 -6.981 -30.541 1.00 97.56 89 GLU A C 1
ATOM 706 O O . GLU A 1 89 ? 18.671 -7.166 -31.167 1.00 97.56 89 GLU A O 1
ATOM 711 N N . GLU A 1 90 ? 16.509 -6.561 -31.142 1.00 96.00 90 GLU A N 1
ATOM 712 C CA . GLU A 1 90 ? 16.414 -6.325 -32.586 1.00 96.00 90 GLU A CA 1
ATOM 713 C C . GLU A 1 90 ? 17.394 -5.244 -33.065 1.00 96.00 90 GLU A C 1
ATOM 715 O O . GLU A 1 90 ? 18.127 -5.449 -34.043 1.00 96.00 90 GLU A O 1
ATOM 720 N N . LEU A 1 91 ? 17.469 -4.114 -32.351 1.00 95.06 91 LEU A N 1
ATOM 721 C CA . LEU A 1 91 ? 18.404 -3.025 -32.647 1.00 95.06 91 LEU A CA 1
ATOM 722 C C . LEU A 1 91 ? 19.859 -3.504 -32.586 1.00 95.06 91 LEU A C 1
ATOM 724 O O . LEU A 1 91 ? 20.650 -3.184 -33.481 1.00 95.06 91 LEU A O 1
ATOM 728 N N . ARG A 1 92 ? 20.212 -4.289 -31.559 1.00 96.69 92 ARG A N 1
ATOM 729 C CA . ARG A 1 92 ? 21.550 -4.876 -31.397 1.00 96.69 92 ARG A CA 1
ATOM 730 C C . ARG A 1 92 ? 21.861 -5.877 -32.501 1.00 96.69 92 ARG A C 1
ATOM 732 O O . ARG A 1 92 ? 22.961 -5.829 -33.046 1.00 96.69 92 ARG A O 1
ATOM 739 N N . ALA A 1 93 ? 20.916 -6.737 -32.870 1.00 96.69 93 ALA A N 1
ATOM 740 C CA . ALA A 1 93 ? 21.093 -7.706 -33.947 1.00 96.69 93 ALA A CA 1
ATOM 741 C C . ALA A 1 93 ? 21.303 -7.011 -35.303 1.00 96.69 93 ALA A C 1
ATOM 743 O O . ALA A 1 93 ? 22.194 -7.388 -36.068 1.00 96.69 93 ALA A O 1
ATOM 744 N N . ALA A 1 94 ? 20.528 -5.962 -35.596 1.00 92.75 94 ALA A N 1
ATOM 745 C CA . ALA A 1 94 ? 20.704 -5.149 -36.798 1.00 92.75 94 ALA A CA 1
ATOM 746 C C . ALA A 1 94 ? 22.071 -4.454 -36.824 1.00 92.75 94 ALA A C 1
ATOM 748 O O . ALA A 1 94 ? 22.792 -4.541 -37.822 1.00 92.75 94 ALA A O 1
ATOM 749 N N . TYR A 1 95 ? 22.469 -3.834 -35.713 1.00 95.25 95 TYR A N 1
ATOM 750 C CA . TYR A 1 95 ? 23.773 -3.191 -35.594 1.00 95.25 95 TYR A CA 1
ATOM 751 C C . TYR A 1 95 ? 24.928 -4.190 -35.728 1.00 95.25 95 TYR A C 1
ATOM 753 O O . TYR A 1 95 ? 25.885 -3.920 -36.453 1.00 95.25 95 TYR A O 1
ATOM 761 N N . ALA A 1 96 ? 24.821 -5.374 -35.120 1.00 95.31 96 ALA A N 1
ATOM 762 C CA . ALA A 1 96 ? 25.818 -6.435 -35.239 1.00 95.31 96 ALA A CA 1
ATOM 763 C C . ALA A 1 96 ? 26.039 -6.846 -36.702 1.00 95.31 96 ALA A C 1
ATOM 765 O O . ALA A 1 96 ? 27.188 -6.922 -37.141 1.00 95.31 96 ALA A O 1
ATOM 766 N N . ARG A 1 97 ? 24.964 -7.005 -37.492 1.00 93.31 97 ARG A N 1
ATOM 767 C CA . ARG A 1 97 ? 25.065 -7.261 -38.942 1.00 93.31 97 ARG A CA 1
ATOM 768 C C . ARG A 1 97 ? 25.783 -6.125 -39.676 1.00 93.31 97 ARG A C 1
ATOM 770 O O . ARG A 1 97 ? 26.671 -6.386 -40.487 1.00 93.31 97 ARG A O 1
ATOM 777 N N . MET A 1 98 ? 25.450 -4.866 -39.373 1.00 89.50 98 MET A N 1
ATOM 778 C CA . MET A 1 98 ? 26.110 -3.701 -39.984 1.00 89.50 98 MET A CA 1
ATOM 779 C C . MET A 1 98 ? 27.605 -3.633 -39.649 1.00 89.50 98 MET A C 1
ATOM 781 O O . MET A 1 98 ? 28.414 -3.284 -40.511 1.00 89.50 98 MET A O 1
ATOM 785 N N . VAL A 1 99 ? 27.976 -3.948 -38.407 1.00 92.06 99 VAL A N 1
ATOM 786 C CA . VAL A 1 99 ? 29.368 -3.947 -37.940 1.00 92.06 99 VAL A CA 1
ATOM 787 C C . VAL A 1 99 ? 30.147 -5.112 -38.541 1.00 92.06 99 VAL A C 1
ATOM 789 O O . VAL A 1 99 ? 31.260 -4.901 -39.014 1.00 92.06 99 VAL A O 1
ATOM 792 N N . GLN A 1 100 ? 29.568 -6.312 -38.598 1.00 92.00 100 GLN A N 1
ATOM 793 C CA . GLN A 1 100 ? 30.187 -7.471 -39.242 1.00 92.00 100 GLN A CA 1
ATOM 794 C C . GLN A 1 100 ? 30.460 -7.195 -40.723 1.00 92.00 100 GLN A C 1
ATOM 796 O O . GLN A 1 100 ? 31.579 -7.401 -41.193 1.00 92.00 100 GLN A O 1
ATOM 801 N N . PHE A 1 101 ? 29.472 -6.656 -41.445 1.00 86.69 101 PHE A N 1
ATOM 802 C CA . PHE A 1 101 ? 29.648 -6.255 -42.838 1.00 86.69 101 PHE A CA 1
ATOM 803 C C . PHE A 1 101 ? 30.751 -5.199 -42.982 1.00 86.69 101 PHE A C 1
ATOM 805 O O . PHE A 1 101 ? 31.628 -5.331 -43.835 1.00 86.69 101 PHE A O 1
ATOM 812 N N . ALA A 1 102 ? 30.758 -4.175 -42.124 1.00 86.19 102 ALA A N 1
ATOM 813 C CA . ALA A 1 102 ? 31.798 -3.150 -42.136 1.00 86.19 102 ALA A CA 1
ATOM 814 C C . ALA A 1 102 ? 33.195 -3.729 -41.861 1.00 86.19 102 ALA A C 1
ATOM 816 O O . ALA A 1 102 ? 34.161 -3.297 -42.480 1.00 86.19 102 ALA A O 1
ATOM 817 N N . TYR A 1 103 ? 33.299 -4.710 -40.963 1.00 87.44 103 TYR A N 1
ATOM 818 C CA . TYR A 1 103 ? 34.547 -5.390 -40.633 1.00 87.44 103 TYR A CA 1
ATOM 819 C C . TYR A 1 103 ? 35.081 -6.210 -41.810 1.00 87.44 103 TYR A C 1
ATOM 821 O O . TYR A 1 103 ? 36.267 -6.116 -42.122 1.00 87.44 103 TYR A O 1
ATOM 829 N N . MET A 1 104 ? 34.219 -6.979 -42.484 1.00 86.31 104 MET A N 1
ATOM 830 C CA . MET A 1 104 ? 34.623 -7.782 -43.646 1.00 86.31 104 MET A CA 1
ATOM 831 C C . MET A 1 104 ? 35.078 -6.905 -44.821 1.00 86.31 104 MET A C 1
ATOM 833 O O . MET A 1 104 ? 35.961 -7.304 -45.564 1.00 86.31 104 MET A O 1
ATOM 837 N N . ASN A 1 105 ? 34.533 -5.688 -44.940 1.00 80.75 105 ASN A N 1
ATOM 838 C CA . ASN A 1 105 ? 34.834 -4.732 -46.012 1.00 80.75 105 ASN A CA 1
ATOM 839 C C . ASN A 1 105 ? 35.728 -3.562 -45.545 1.00 80.75 105 ASN A C 1
ATOM 841 O O . ASN A 1 105 ? 35.681 -2.467 -46.108 1.00 80.75 105 ASN A O 1
ATOM 845 N N . ARG A 1 106 ? 36.504 -3.742 -44.465 1.00 79.81 106 ARG A N 1
ATOM 846 C CA . ARG A 1 106 ? 37.258 -2.646 -43.820 1.00 79.81 106 ARG A CA 1
ATOM 847 C C . ARG A 1 106 ? 38.536 -2.236 -44.546 1.00 79.81 106 ARG A C 1
ATOM 849 O O . ARG A 1 106 ? 39.109 -1.203 -44.203 1.00 79.81 106 ARG A O 1
ATOM 856 N N . ASN A 1 107 ? 39.042 -3.072 -45.452 1.00 84.12 107 ASN A N 1
ATOM 857 C CA . ASN A 1 107 ? 40.328 -2.834 -46.092 1.00 84.12 107 ASN A CA 1
ATOM 858 C C . ASN A 1 107 ? 40.275 -1.518 -46.884 1.00 84.12 107 ASN A C 1
ATOM 860 O O . ASN A 1 107 ? 39.342 -1.278 -47.653 1.00 84.12 107 ASN A O 1
ATOM 864 N N . ALA A 1 108 ? 41.285 -0.662 -46.700 1.00 71.75 108 ALA A N 1
ATOM 865 C CA . ALA A 1 108 ? 41.379 0.604 -47.423 1.00 71.75 108 ALA A CA 1
ATOM 866 C C . ALA A 1 108 ? 41.416 0.365 -48.939 1.00 71.75 108 ALA A C 1
ATOM 868 O O . ALA A 1 108 ? 40.816 1.130 -49.693 1.00 71.75 108 ALA A O 1
ATOM 869 N N . TYR A 1 109 ? 42.043 -0.738 -49.363 1.00 74.88 109 TYR A N 1
ATOM 870 C CA . TYR A 1 109 ? 42.034 -1.172 -50.753 1.00 74.88 109 TYR A CA 1
ATOM 871 C C . TYR A 1 109 ? 40.626 -1.540 -51.234 1.00 74.88 109 TYR A C 1
ATOM 873 O O . TYR A 1 109 ? 40.226 -1.055 -52.280 1.00 74.88 109 TYR A O 1
ATOM 881 N N . ASP A 1 110 ? 39.831 -2.299 -50.475 1.00 78.06 110 ASP A N 1
ATOM 882 C CA . ASP A 1 110 ? 38.467 -2.686 -50.886 1.00 78.06 110 ASP A CA 1
ATOM 883 C C . ASP A 1 110 ? 37.538 -1.466 -50.991 1.00 78.06 110 ASP A C 1
ATOM 885 O O . ASP A 1 110 ? 36.754 -1.339 -51.935 1.00 78.06 110 ASP A O 1
ATOM 889 N N . ARG A 1 111 ? 37.674 -0.507 -50.064 1.00 82.25 111 ARG A N 1
ATOM 890 C CA . ARG A 1 111 ? 36.903 0.745 -50.085 1.00 82.25 111 ARG A CA 1
ATOM 891 C C . ARG A 1 111 ? 37.278 1.632 -51.274 1.00 82.25 111 ARG A C 1
ATOM 893 O O . ARG A 1 111 ? 36.388 2.175 -51.929 1.00 82.25 111 ARG A O 1
ATOM 900 N N . LEU A 1 112 ? 38.575 1.795 -51.546 1.00 84.81 112 LEU A N 1
ATOM 901 C CA . LEU A 1 112 ? 39.058 2.578 -52.685 1.00 84.81 112 LEU A CA 1
ATOM 902 C C . LEU A 1 112 ? 38.740 1.882 -54.010 1.00 84.81 112 LEU A C 1
ATOM 904 O O . LEU A 1 112 ? 38.248 2.537 -54.921 1.00 84.81 112 LEU A O 1
ATOM 908 N N . SER A 1 113 ? 38.914 0.563 -54.094 1.00 86.69 113 SER A N 1
ATOM 909 C CA . SER A 1 113 ? 38.543 -0.257 -55.251 1.00 86.69 113 SER A CA 1
ATOM 910 C C . SER A 1 113 ? 37.059 -0.121 -55.586 1.00 86.69 113 SER A C 1
ATOM 912 O O . SER A 1 113 ? 36.717 0.064 -56.749 1.00 86.69 113 SER A O 1
ATOM 914 N N . TYR A 1 114 ? 36.166 -0.100 -54.590 1.00 86.25 114 TYR A N 1
ATOM 915 C CA . TYR A 1 114 ? 34.740 0.154 -54.824 1.00 86.25 114 TYR A CA 1
ATOM 916 C C . TYR A 1 114 ? 34.469 1.539 -55.434 1.00 86.25 114 TYR A C 1
ATOM 918 O O . TYR A 1 114 ? 33.611 1.672 -56.307 1.00 86.25 114 TYR A O 1
ATOM 926 N N . ILE A 1 115 ? 35.186 2.579 -55.004 1.00 89.88 115 ILE A N 1
ATOM 927 C CA . ILE A 1 115 ? 35.026 3.934 -55.554 1.00 89.88 115 ILE A CA 1
ATOM 928 C C . ILE A 1 115 ? 35.640 4.029 -56.960 1.00 89.88 115 ILE A C 1
ATOM 930 O O . ILE A 1 115 ? 35.015 4.609 -57.846 1.00 89.88 115 ILE A O 1
ATOM 934 N N . PHE A 1 116 ? 36.823 3.446 -57.173 1.00 88.31 116 PHE A N 1
ATOM 935 C CA . PHE A 1 116 ? 37.567 3.509 -58.435 1.00 88.31 116 PHE A CA 1
ATOM 936 C C . PHE A 1 116 ? 37.033 2.575 -59.524 1.00 88.31 116 PHE A C 1
ATOM 938 O O . PHE A 1 116 ? 37.204 2.873 -60.700 1.00 88.31 116 PHE A O 1
ATOM 945 N N . ALA A 1 117 ? 36.304 1.513 -59.174 1.00 92.00 117 ALA A N 1
ATOM 946 C CA . ALA A 1 117 ? 35.570 0.672 -60.125 1.00 92.00 117 ALA A CA 1
ATOM 947 C C . ALA A 1 117 ? 34.291 1.348 -60.671 1.00 92.00 117 ALA A C 1
ATOM 949 O O . ALA A 1 117 ? 33.312 0.673 -60.996 1.00 92.00 117 ALA A O 1
ATOM 950 N N . ALA A 1 118 ? 34.215 2.678 -60.646 1.00 93.69 118 ALA A N 1
ATOM 951 C CA . ALA A 1 118 ? 33.089 3.443 -61.161 1.00 93.69 118 ALA A CA 1
ATOM 952 C C . ALA A 1 118 ? 33.327 3.810 -62.634 1.00 93.69 118 ALA A C 1
ATOM 954 O O . ALA A 1 118 ? 34.412 4.235 -63.010 1.00 93.69 118 ALA A O 1
ATOM 955 N N . GLU A 1 119 ? 32.284 3.710 -63.452 1.00 93.62 119 GLU A N 1
ATOM 956 C CA . GLU A 1 119 ? 32.270 4.032 -64.885 1.00 93.62 119 GLU A CA 1
ATOM 957 C C . GLU A 1 119 ? 32.369 5.544 -65.152 1.00 93.62 119 GLU A C 1
ATOM 959 O O . GLU A 1 119 ? 32.640 5.975 -66.269 1.00 93.62 119 GLU A O 1
ATOM 964 N N . SER A 1 120 ? 32.123 6.378 -64.135 1.00 95.50 120 SER A N 1
ATOM 965 C CA . SER A 1 120 ? 32.213 7.837 -64.239 1.00 95.50 120 SER A CA 1
ATOM 966 C C . SER A 1 120 ? 32.524 8.499 -62.899 1.00 95.50 120 SER A C 1
ATOM 968 O O . SER A 1 120 ? 32.187 7.981 -61.830 1.00 95.50 120 SER A O 1
ATOM 970 N N . PHE A 1 121 ? 33.077 9.716 -62.953 1.00 92.44 121 PHE A N 1
ATOM 971 C CA . PHE A 1 121 ? 33.306 10.547 -61.767 1.00 92.44 121 PHE A CA 1
ATOM 972 C C . PHE A 1 121 ? 32.016 10.784 -60.962 1.00 92.44 121 PHE A C 1
ATOM 974 O O . PHE A 1 121 ? 32.014 10.686 -59.736 1.00 92.44 121 PHE A O 1
ATOM 981 N N . ALA A 1 122 ? 30.888 11.014 -61.643 1.00 94.75 122 ALA A N 1
ATOM 982 C CA . ALA A 1 122 ? 29.593 11.182 -60.988 1.00 94.75 122 ALA A CA 1
ATOM 983 C C . ALA A 1 122 ? 29.167 9.923 -60.207 1.00 94.75 122 ALA A C 1
ATOM 985 O O . ALA A 1 122 ? 28.607 10.029 -59.114 1.00 94.75 122 ALA A O 1
ATOM 986 N N . GLN A 1 123 ? 29.445 8.723 -60.734 1.00 94.19 123 GLN A N 1
ATOM 987 C CA . GLN A 1 123 ? 29.179 7.470 -60.025 1.00 94.19 123 GLN A CA 1
ATOM 988 C C . GLN A 1 123 ? 30.136 7.278 -58.838 1.00 94.19 123 GLN A C 1
ATOM 990 O O . GLN A 1 123 ? 29.670 6.917 -57.757 1.00 94.19 123 GLN A O 1
ATOM 995 N N . ALA A 1 124 ? 31.429 7.582 -58.994 1.00 93.50 124 ALA A N 1
ATOM 996 C CA . ALA A 1 124 ? 32.408 7.538 -57.904 1.00 93.50 124 ALA A CA 1
ATOM 997 C C . ALA A 1 124 ? 32.015 8.473 -56.744 1.00 93.50 124 ALA A C 1
ATOM 999 O O . ALA A 1 124 ? 32.029 8.069 -55.579 1.00 93.50 124 ALA A O 1
ATOM 1000 N N . PHE A 1 125 ? 31.571 9.694 -57.060 1.00 93.44 125 PHE A N 1
ATOM 1001 C CA . PHE A 1 125 ? 31.080 10.658 -56.074 1.00 93.44 125 PHE A CA 1
ATOM 1002 C C . PHE A 1 125 ? 29.857 10.129 -55.308 1.00 93.44 125 PHE A C 1
ATOM 1004 O O . PHE A 1 125 ? 29.836 10.174 -54.076 1.00 93.44 125 PHE A O 1
ATOM 1011 N N . ARG A 1 126 ? 28.868 9.546 -56.007 1.00 94.25 126 ARG A N 1
ATOM 1012 C CA . ARG A 1 126 ? 27.707 8.902 -55.362 1.00 94.25 126 ARG A CA 1
ATOM 1013 C C . ARG A 1 126 ? 28.119 7.744 -54.449 1.00 94.25 126 ARG A C 1
ATOM 1015 O O . ARG A 1 126 ? 27.613 7.653 -53.333 1.00 94.25 126 ARG A O 1
ATOM 1022 N N . ARG A 1 127 ? 29.055 6.887 -54.882 1.00 93.75 127 ARG A N 1
ATOM 1023 C CA . ARG A 1 127 ? 29.588 5.775 -54.071 1.00 93.75 127 ARG A CA 1
ATOM 1024 C C . ARG A 1 127 ? 30.296 6.275 -52.806 1.00 93.75 127 ARG A C 1
ATOM 1026 O O . ARG A 1 127 ? 30.061 5.725 -51.734 1.00 93.75 127 ARG A O 1
ATOM 1033 N N . SER A 1 128 ? 31.096 7.339 -52.908 1.00 89.81 128 SER A N 1
ATOM 1034 C CA . SER A 1 128 ? 31.752 7.978 -51.757 1.00 89.81 128 SER A CA 1
ATOM 1035 C C . SER A 1 128 ? 30.730 8.520 -50.748 1.00 89.81 128 SER A C 1
ATOM 1037 O O . SER A 1 128 ? 30.749 8.143 -49.575 1.00 89.81 128 SER A O 1
ATOM 1039 N N . ARG A 1 129 ? 29.750 9.301 -51.225 1.00 93.56 129 ARG A N 1
ATOM 1040 C CA . ARG A 1 129 ? 28.652 9.826 -50.396 1.00 93.56 129 ARG A CA 1
ATOM 1041 C C . ARG A 1 129 ? 27.850 8.730 -49.700 1.00 93.56 129 ARG A C 1
ATOM 1043 O O . ARG A 1 129 ? 27.490 8.890 -48.535 1.00 93.56 129 ARG A O 1
ATOM 1050 N N . TYR A 1 130 ? 27.587 7.626 -50.393 1.00 90.50 130 TYR A N 1
ATOM 1051 C CA . TYR A 1 130 ? 26.889 6.475 -49.827 1.00 90.50 130 TYR A CA 1
ATOM 1052 C C . TYR A 1 130 ? 27.674 5.828 -48.675 1.00 90.50 130 TYR A C 1
ATOM 1054 O O . TYR A 1 130 ? 27.099 5.523 -47.632 1.00 90.50 130 TYR A O 1
ATOM 1062 N N . LEU A 1 131 ? 28.994 5.668 -48.818 1.00 88.12 131 LEU A N 1
ATOM 1063 C CA . LEU A 1 131 ? 29.840 5.124 -47.750 1.00 88.12 131 LEU A CA 1
ATOM 1064 C C . LEU A 1 131 ? 29.864 6.025 -46.509 1.00 88.12 131 LEU A C 1
ATOM 1066 O O . LEU A 1 131 ? 29.833 5.514 -45.386 1.00 88.12 131 LEU A O 1
ATOM 1070 N N . ASP A 1 132 ? 29.887 7.346 -46.700 1.00 89.75 132 ASP A N 1
ATOM 1071 C CA . ASP A 1 132 ? 29.788 8.311 -45.600 1.00 89.75 132 ASP A CA 1
ATOM 1072 C C . ASP A 1 132 ? 28.431 8.216 -44.895 1.00 89.75 132 ASP A C 1
ATOM 1074 O O . ASP A 1 132 ? 28.373 8.155 -43.665 1.00 89.75 132 ASP A O 1
ATOM 1078 N N . GLN A 1 133 ? 27.339 8.134 -45.661 1.00 90.81 133 GLN A N 1
ATOM 1079 C CA . GLN A 1 133 ? 25.992 7.957 -45.118 1.00 90.81 133 GLN A CA 1
ATOM 1080 C C . GLN A 1 133 ? 25.876 6.655 -44.317 1.00 90.81 133 GLN A C 1
ATOM 1082 O O . GLN A 1 133 ? 25.320 6.657 -43.221 1.00 90.81 133 GLN A O 1
ATOM 1087 N N . LEU A 1 134 ? 26.456 5.556 -44.804 1.00 88.75 134 LEU A N 1
ATOM 1088 C CA . LEU A 1 134 ? 26.461 4.281 -44.091 1.00 88.75 134 LEU A CA 1
ATOM 1089 C C . LEU A 1 134 ? 27.252 4.363 -42.773 1.00 88.75 134 LEU A C 1
ATOM 1091 O O . LEU A 1 134 ? 26.844 3.795 -41.758 1.00 88.75 134 LEU A O 1
ATOM 1095 N N . ALA A 1 135 ? 28.379 5.082 -42.759 1.00 88.81 135 ALA A N 1
ATOM 1096 C CA . ALA A 1 135 ? 29.141 5.324 -41.536 1.00 88.81 135 ALA A CA 1
ATOM 1097 C C . ALA A 1 135 ? 28.355 6.171 -40.525 1.00 88.81 135 ALA A C 1
ATOM 1099 O O . ALA A 1 135 ? 28.371 5.860 -39.332 1.00 88.81 135 ALA A O 1
ATOM 1100 N N . GLN A 1 136 ? 27.637 7.193 -40.997 1.00 93.25 136 GLN A N 1
ATOM 1101 C CA . GLN A 1 136 ? 26.759 8.013 -40.166 1.00 93.25 136 GLN A CA 1
ATOM 1102 C C . GLN A 1 136 ? 25.596 7.195 -39.590 1.00 93.25 136 GLN A C 1
ATOM 1104 O O . GLN A 1 136 ? 25.364 7.253 -38.385 1.00 93.25 136 GLN A O 1
ATOM 1109 N N . GLN A 1 137 ? 24.926 6.376 -40.405 1.00 92.19 137 GLN A N 1
ATOM 1110 C CA . GLN A 1 137 ? 23.842 5.500 -39.951 1.00 92.19 137 GLN A CA 1
ATOM 1111 C C . GLN A 1 137 ? 24.305 4.520 -38.869 1.00 92.19 137 GLN A C 1
ATOM 1113 O O . GLN A 1 137 ? 23.602 4.327 -37.884 1.00 92.19 137 GLN A O 1
ATOM 1118 N N . ARG A 1 138 ? 25.509 3.940 -38.992 1.00 91.44 138 ARG A N 1
ATOM 1119 C CA . ARG A 1 138 ? 26.070 3.084 -37.931 1.00 91.44 138 ARG A CA 1
ATOM 1120 C C . ARG A 1 138 ? 26.255 3.837 -36.613 1.00 91.44 138 ARG A C 1
ATOM 1122 O O . ARG A 1 138 ? 25.928 3.290 -35.567 1.00 91.44 138 ARG A O 1
ATOM 1129 N N . ARG A 1 139 ? 26.768 5.073 -36.649 1.00 93.75 139 ARG A N 1
ATOM 1130 C CA . ARG A 1 139 ? 26.924 5.894 -35.434 1.00 93.75 139 ARG A CA 1
ATOM 1131 C C . ARG A 1 139 ? 25.571 6.189 -34.790 1.00 93.75 139 ARG A C 1
ATOM 1133 O O . ARG A 1 139 ? 25.411 5.939 -33.603 1.00 93.75 139 ARG A O 1
ATOM 1140 N N . GLN A 1 140 ? 24.591 6.608 -35.589 1.00 94.38 140 GLN A N 1
ATOM 1141 C CA . GLN A 1 140 ? 23.225 6.851 -35.118 1.00 94.38 140 GLN A CA 1
ATOM 1142 C C . GLN A 1 140 ? 22.599 5.591 -34.505 1.00 94.38 140 GLN A C 1
ATOM 1144 O O . GLN A 1 140 ? 22.009 5.657 -33.435 1.00 94.38 140 GLN A O 1
ATOM 1149 N N . GLN A 1 141 ? 22.777 4.422 -35.128 1.00 93.19 141 GLN A N 1
ATOM 1150 C CA . GLN A 1 141 ? 22.286 3.151 -34.589 1.00 93.19 141 GLN A CA 1
ATOM 1151 C C . GLN A 1 141 ? 22.914 2.823 -33.223 1.00 93.19 141 GLN A C 1
ATOM 1153 O O . GLN A 1 141 ? 22.217 2.364 -32.320 1.00 93.19 141 GLN A O 1
ATOM 1158 N N . ALA A 1 142 ? 24.217 3.071 -33.052 1.00 95.31 142 ALA A N 1
ATOM 1159 C CA . ALA A 1 142 ? 24.900 2.873 -31.774 1.00 95.31 142 ALA A CA 1
ATOM 1160 C C . ALA A 1 142 ? 24.374 3.826 -30.686 1.00 95.31 142 ALA A C 1
ATOM 1162 O O . ALA A 1 142 ? 24.144 3.399 -29.555 1.00 95.31 142 ALA A O 1
ATOM 1163 N N . GLU A 1 143 ? 24.132 5.092 -31.035 1.00 96.12 143 GLU A N 1
ATOM 1164 C CA . GLU A 1 143 ? 23.522 6.079 -30.136 1.00 96.12 143 GLU A CA 1
ATOM 1165 C C . GLU A 1 143 ? 22.105 5.661 -29.719 1.00 96.12 143 GLU A C 1
ATOM 1167 O O . GLU A 1 143 ? 21.791 5.683 -28.529 1.00 96.12 143 GLU A O 1
ATOM 1172 N N . LEU A 1 144 ? 21.277 5.204 -30.664 1.00 94.56 144 LEU A N 1
ATOM 1173 C CA . LEU A 1 144 ? 19.925 4.704 -30.389 1.00 94.56 144 LEU A CA 1
ATOM 1174 C C . LEU A 1 144 ? 19.938 3.494 -29.446 1.00 94.56 144 LEU A C 1
ATOM 1176 O O . LEU A 1 144 ? 19.135 3.434 -28.516 1.00 94.56 144 LEU A O 1
ATOM 1180 N N . ILE A 1 145 ? 20.868 2.551 -29.638 1.00 97.31 145 ILE A N 1
ATOM 1181 C CA . ILE A 1 145 ? 21.054 1.415 -28.720 1.00 97.31 145 ILE A CA 1
ATOM 1182 C C . ILE A 1 145 ? 21.412 1.910 -27.316 1.00 97.31 145 ILE A C 1
ATOM 1184 O O . ILE A 1 145 ? 20.842 1.422 -26.340 1.00 97.31 145 ILE A O 1
ATOM 1188 N N . GLY A 1 146 ? 22.325 2.879 -27.209 1.00 97.19 146 GLY A N 1
ATOM 1189 C CA . GLY A 1 146 ? 22.712 3.470 -25.927 1.00 97.19 146 GLY A CA 1
ATOM 1190 C C . GLY A 1 146 ? 21.537 4.153 -25.223 1.00 97.19 146 GLY A C 1
ATOM 1191 O O . GLY A 1 146 ? 21.293 3.911 -24.042 1.00 97.19 146 GLY A O 1
ATOM 1192 N N . GLN A 1 147 ? 20.749 4.945 -25.951 1.00 95.88 147 GLN A N 1
ATOM 1193 C CA . GLN A 1 147 ? 19.546 5.593 -25.417 1.00 95.88 147 GLN A CA 1
ATOM 1194 C C . GLN A 1 147 ? 18.500 4.569 -24.955 1.00 95.88 147 GLN A C 1
ATOM 1196 O O . GLN A 1 147 ? 17.945 4.701 -23.862 1.00 95.88 147 GLN A O 1
ATOM 1201 N N . ALA A 1 148 ? 18.267 3.516 -25.744 1.00 95.06 148 ALA A N 1
ATOM 1202 C CA . ALA A 1 148 ? 17.348 2.439 -25.389 1.00 95.06 148 ALA A CA 1
ATOM 1203 C C . ALA A 1 148 ? 17.813 1.665 -24.141 1.00 95.06 148 ALA A C 1
ATOM 1205 O O . ALA A 1 148 ? 16.992 1.352 -23.282 1.00 95.06 148 ALA A O 1
A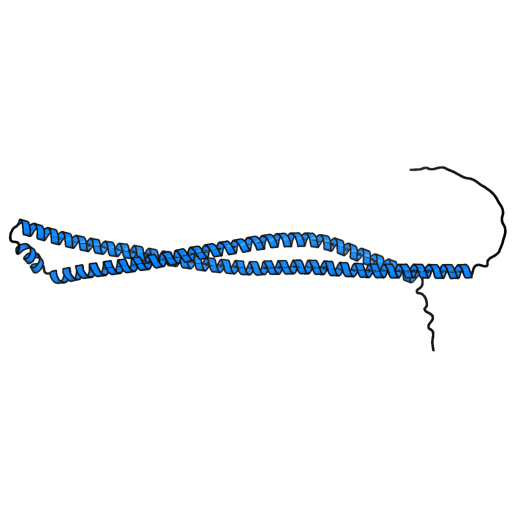TOM 1206 N N . GLN A 1 149 ? 19.120 1.414 -23.988 1.00 97.06 149 GLN A N 1
ATOM 1207 C CA . GLN A 1 149 ? 19.692 0.812 -22.776 1.00 97.06 149 GLN A CA 1
ATOM 1208 C C . GLN A 1 149 ? 19.444 1.670 -21.531 1.00 97.06 149 GLN A C 1
ATOM 1210 O O . GLN A 1 149 ? 19.022 1.141 -20.505 1.00 97.06 149 GLN A O 1
ATOM 1215 N N . VAL A 1 150 ? 19.684 2.982 -21.619 1.00 97.50 150 VAL A N 1
ATOM 1216 C CA . VAL A 1 150 ? 19.454 3.914 -20.502 1.00 97.50 150 VAL A CA 1
ATOM 1217 C C . VAL A 1 150 ? 17.971 3.962 -20.132 1.00 97.50 150 VAL A C 1
ATOM 1219 O O . VAL A 1 150 ? 17.628 3.874 -18.954 1.00 97.50 150 VAL A O 1
ATOM 1222 N N . SER A 1 151 ? 17.084 4.045 -21.127 1.00 94.88 151 SER A N 1
ATOM 1223 C CA . SER A 1 151 ? 15.635 4.048 -20.904 1.00 94.88 151 SER A CA 1
ATOM 1224 C C . SER A 1 151 ? 15.147 2.753 -20.244 1.00 94.88 151 SER A C 1
ATOM 1226 O O . SER A 1 151 ? 14.385 2.804 -19.277 1.00 94.88 151 SER A O 1
ATOM 1228 N N . LEU A 1 152 ? 15.631 1.598 -20.714 1.00 97.19 152 LEU A N 1
ATOM 1229 C CA . LEU A 1 152 ? 15.321 0.297 -20.128 1.00 97.19 152 LEU A CA 1
ATOM 1230 C C . LEU A 1 152 ? 15.792 0.213 -18.670 1.00 97.19 152 LEU A C 1
ATOM 1232 O O . LEU A 1 152 ? 15.010 -0.171 -17.802 1.00 97.19 152 LEU A O 1
ATOM 1236 N N . ALA A 1 153 ? 17.032 0.623 -18.385 1.00 97.38 153 ALA A N 1
ATOM 1237 C CA . ALA A 1 153 ? 17.578 0.621 -17.030 1.00 97.38 153 ALA A CA 1
ATOM 1238 C C . ALA A 1 153 ? 16.744 1.492 -16.074 1.00 97.38 153 ALA A C 1
ATOM 1240 O O . ALA A 1 153 ? 16.370 1.030 -14.997 1.00 97.38 153 ALA A O 1
ATOM 1241 N N . ALA A 1 154 ? 16.366 2.701 -16.502 1.00 96.75 154 ALA A N 1
ATOM 1242 C CA . ALA A 1 154 ? 15.507 3.588 -15.718 1.00 96.75 154 ALA A CA 1
ATOM 1243 C C . ALA A 1 154 ? 14.119 2.974 -15.451 1.00 96.75 154 ALA A C 1
ATOM 1245 O O . ALA A 1 154 ? 13.574 3.102 -14.353 1.00 96.75 154 ALA A O 1
ATOM 1246 N N . LYS A 1 155 ? 13.540 2.266 -16.432 1.00 95.38 155 LYS A N 1
ATOM 1247 C CA . LYS A 1 155 ? 12.241 1.597 -16.265 1.00 95.38 155 LYS A CA 1
ATOM 1248 C C . LYS A 1 155 ? 12.323 0.422 -15.286 1.00 95.38 155 LYS A C 1
ATOM 1250 O O . LYS A 1 155 ? 11.414 0.251 -14.476 1.00 95.38 155 LYS A O 1
ATOM 1255 N N . VAL A 1 156 ? 13.409 -0.353 -15.329 1.00 97.62 156 VAL A N 1
ATOM 1256 C CA . VAL A 1 156 ? 13.676 -1.445 -14.377 1.00 97.62 156 VAL A CA 1
ATOM 1257 C C . VAL A 1 156 ? 13.856 -0.903 -12.958 1.00 97.62 156 VAL A C 1
ATOM 1259 O O . VAL A 1 156 ? 13.263 -1.436 -12.021 1.00 97.62 156 VAL A O 1
ATOM 1262 N N . GLU A 1 157 ? 14.608 0.184 -12.789 1.00 97.69 157 GLU A N 1
ATOM 1263 C CA . GLU A 1 157 ? 14.789 0.829 -11.485 1.00 97.69 157 GLU A CA 1
ATOM 1264 C C . GLU A 1 157 ? 13.460 1.345 -10.915 1.00 97.69 157 GLU A C 1
ATOM 1266 O O . GLU A 1 157 ? 13.129 1.075 -9.758 1.00 97.69 157 GLU A O 1
ATOM 1271 N N . SER A 1 158 ? 12.656 2.018 -11.744 1.00 94.44 158 SER A N 1
ATOM 1272 C CA . SER A 1 158 ? 11.322 2.484 -11.357 1.00 94.44 158 SER A CA 1
ATOM 1273 C C . SER A 1 158 ? 10.404 1.328 -10.945 1.00 94.44 158 SER A C 1
ATOM 1275 O O . SER A 1 158 ? 9.715 1.442 -9.932 1.00 94.44 158 SER A O 1
ATOM 1277 N N . LEU A 1 159 ? 10.427 0.203 -11.671 1.00 97.12 159 LEU A N 1
ATOM 1278 C CA . LEU A 1 159 ? 9.665 -0.994 -11.311 1.00 97.12 159 LEU A CA 1
ATOM 1279 C C . LEU A 1 159 ? 10.068 -1.522 -9.927 1.00 97.12 159 LEU A C 1
ATOM 1281 O O . LEU A 1 159 ? 9.204 -1.837 -9.106 1.00 97.12 159 LEU A O 1
ATOM 1285 N N . GLU A 1 160 ? 11.366 -1.616 -9.646 1.00 96.50 160 GLU A N 1
ATOM 1286 C CA . GLU A 1 160 ? 11.856 -2.087 -8.348 1.00 96.50 160 GLU A CA 1
ATOM 1287 C C . GLU A 1 160 ? 11.489 -1.129 -7.204 1.00 96.50 160 GLU A C 1
ATOM 1289 O O . GLU A 1 160 ? 11.127 -1.583 -6.114 1.00 96.50 160 GLU A O 1
ATOM 1294 N N . ALA A 1 161 ? 11.485 0.185 -7.448 1.00 94.25 161 ALA A N 1
ATOM 1295 C CA . ALA A 1 161 ? 10.983 1.167 -6.488 1.00 94.25 161 ALA A CA 1
ATOM 1296 C C . ALA A 1 161 ? 9.490 0.947 -6.175 1.00 94.25 161 ALA A C 1
ATOM 1298 O O . ALA A 1 161 ? 9.124 0.825 -5.003 1.00 94.25 161 ALA A O 1
ATOM 1299 N N . THR A 1 162 ? 8.642 0.785 -7.197 1.00 89.81 162 THR A N 1
ATOM 1300 C CA . THR A 1 162 ? 7.206 0.503 -7.014 1.00 89.81 162 THR A CA 1
ATOM 1301 C C . THR A 1 162 ? 6.970 -0.812 -6.264 1.00 89.81 162 THR A C 1
ATOM 1303 O O . THR A 1 162 ? 6.094 -0.891 -5.402 1.00 89.81 162 THR A O 1
ATOM 1306 N N . ARG A 1 163 ? 7.773 -1.856 -6.521 1.00 95.19 163 ARG A N 1
ATOM 1307 C CA . ARG A 1 163 ? 7.681 -3.133 -5.786 1.00 95.19 163 ARG A CA 1
ATOM 1308 C C . ARG A 1 163 ? 8.019 -2.978 -4.304 1.00 95.19 163 ARG A C 1
ATOM 1310 O O . ARG A 1 163 ? 7.342 -3.580 -3.469 1.00 95.19 163 ARG A O 1
ATOM 1317 N N . LYS A 1 164 ? 9.034 -2.175 -3.968 1.00 95.56 164 LYS A N 1
ATOM 1318 C CA . LYS A 1 164 ? 9.399 -1.872 -2.573 1.00 95.56 164 LYS A CA 1
ATOM 1319 C C . LYS A 1 164 ? 8.303 -1.087 -1.861 1.00 95.56 164 LYS A C 1
ATOM 1321 O O . LYS A 1 164 ? 7.945 -1.424 -0.735 1.00 95.56 164 LYS A O 1
ATOM 1326 N N . GLU A 1 165 ? 7.745 -0.079 -2.521 1.00 85.88 165 GLU A N 1
ATOM 1327 C CA . GLU A 1 165 ? 6.649 0.717 -1.970 1.00 85.88 165 GLU A CA 1
ATOM 1328 C C . GLU A 1 165 ? 5.409 -0.150 -1.707 1.00 85.88 165 GLU A C 1
ATOM 1330 O O . GLU A 1 165 ? 4.851 -0.114 -0.609 1.00 85.88 165 GLU A O 1
ATOM 1335 N N . ARG A 1 166 ? 5.058 -1.035 -2.651 1.00 93.00 166 ARG A N 1
ATOM 1336 C CA . ARG A 1 166 ? 3.978 -2.015 -2.477 1.00 93.00 166 ARG A CA 1
ATOM 1337 C C . ARG A 1 166 ? 4.219 -2.934 -1.278 1.00 93.00 166 ARG A C 1
ATOM 1339 O O . ARG A 1 166 ? 3.296 -3.204 -0.513 1.00 93.00 166 ARG A O 1
ATOM 1346 N N . ALA A 1 167 ? 5.445 -3.427 -1.099 1.00 92.06 167 ALA A N 1
ATOM 1347 C CA . ALA A 1 167 ? 5.790 -4.269 0.046 1.00 92.06 167 ALA A CA 1
ATOM 1348 C C . ALA A 1 167 ? 5.643 -3.513 1.380 1.00 92.06 167 ALA A C 1
ATOM 1350 O O . ALA A 1 167 ? 5.087 -4.055 2.333 1.00 92.06 167 ALA A O 1
ATOM 1351 N N . SER A 1 168 ? 6.067 -2.245 1.434 1.00 87.88 168 SER A N 1
ATOM 1352 C CA . SER A 1 168 ? 5.865 -1.377 2.603 1.00 87.88 168 SER A CA 1
ATOM 1353 C C . SER A 1 168 ? 4.383 -1.128 2.900 1.00 87.88 168 SER A C 1
ATOM 1355 O O . SER A 1 168 ? 3.981 -1.088 4.064 1.00 87.88 168 SER A O 1
ATOM 1357 N N . LEU A 1 169 ? 3.560 -0.950 1.865 1.00 82.88 169 LEU A N 1
ATOM 1358 C CA . LEU A 1 169 ? 2.122 -0.749 2.022 1.00 82.88 169 LEU A CA 1
ATOM 1359 C C . LEU A 1 169 ? 1.431 -1.997 2.591 1.00 82.88 169 LEU A C 1
ATOM 1361 O O . LEU A 1 169 ? 0.603 -1.876 3.492 1.00 82.88 169 LEU A O 1
ATOM 1365 N N . LEU A 1 170 ? 1.823 -3.190 2.132 1.00 85.38 170 LEU A N 1
ATOM 1366 C CA . LEU A 1 170 ? 1.329 -4.458 2.678 1.00 85.38 170 LEU A CA 1
ATOM 1367 C C . LEU A 1 170 ? 1.690 -4.638 4.158 1.00 85.38 170 LEU A C 1
ATOM 1369 O O . LEU A 1 170 ? 0.842 -5.057 4.943 1.00 85.38 170 LEU A O 1
ATOM 1373 N N . ASP A 1 171 ? 2.910 -4.285 4.564 1.00 86.19 171 ASP A N 1
ATOM 1374 C CA . ASP A 1 171 ? 3.313 -4.356 5.975 1.00 86.19 171 ASP A CA 1
ATOM 1375 C C . ASP A 1 171 ? 2.475 -3.409 6.854 1.00 86.19 171 ASP A C 1
ATOM 1377 O O . ASP A 1 171 ? 1.920 -3.813 7.882 1.00 86.19 171 ASP A O 1
ATOM 1381 N N . ARG A 1 172 ? 2.264 -2.168 6.387 1.00 73.88 172 ARG A N 1
ATOM 1382 C CA . ARG A 1 172 ? 1.361 -1.206 7.041 1.00 73.88 172 ARG A CA 1
ATOM 1383 C C . ARG A 1 172 ? -0.062 -1.754 7.162 1.00 73.88 172 ARG A C 1
ATOM 1385 O O . ARG A 1 172 ? -0.658 -1.672 8.237 1.00 73.88 172 ARG A O 1
ATOM 1392 N N . GLN A 1 173 ? -0.583 -2.366 6.101 1.00 81.56 173 GLN A N 1
ATOM 1393 C CA . GLN A 1 173 ? -1.904 -2.989 6.098 1.00 81.56 173 GLN A CA 1
ATOM 1394 C C . GLN A 1 173 ? -2.008 -4.132 7.120 1.00 81.56 173 GLN A C 1
ATOM 1396 O O . GLN A 1 173 ? -3.004 -4.225 7.839 1.00 81.56 173 GLN A O 1
ATOM 1401 N N . MET A 1 174 ? -0.989 -4.991 7.223 1.00 83.25 174 MET A N 1
ATOM 1402 C CA . MET A 1 174 ? -0.952 -6.060 8.227 1.00 83.25 174 MET A CA 1
ATOM 1403 C C . MET A 1 174 ? -0.951 -5.494 9.652 1.00 83.25 174 MET A C 1
ATOM 1405 O O . MET A 1 174 ? -1.639 -6.027 10.527 1.00 83.25 174 MET A O 1
ATOM 1409 N N . GLY A 1 175 ? -0.227 -4.395 9.881 1.00 78.44 175 GLY A N 1
ATOM 1410 C CA . GLY A 1 175 ? -0.259 -3.656 11.141 1.00 78.44 175 GLY A CA 1
ATOM 1411 C C . GLY A 1 175 ? -1.661 -3.150 11.491 1.00 78.44 175 GLY A C 1
ATOM 1412 O O . GLY A 1 175 ? -2.136 -3.366 12.607 1.00 78.44 175 GLY A O 1
ATOM 1413 N N . GLU A 1 176 ? -2.360 -2.537 10.536 1.00 76.19 176 GLU A N 1
ATOM 1414 C CA . GLU A 1 176 ? -3.733 -2.059 10.739 1.00 76.19 176 GLU A CA 1
ATOM 1415 C C . GLU A 1 176 ? -4.737 -3.203 10.950 1.00 76.19 176 GLU A C 1
ATOM 1417 O O . GLU A 1 176 ? -5.617 -3.096 11.803 1.00 76.19 176 GLU A O 1
ATOM 1422 N N . ALA A 1 177 ? -4.578 -4.340 10.267 1.00 80.31 177 ALA A N 1
ATOM 1423 C CA . ALA A 1 177 ? -5.430 -5.515 10.468 1.00 80.31 177 ALA A CA 1
ATOM 1424 C C . ALA A 1 177 ? -5.292 -6.119 11.881 1.00 80.31 177 ALA A C 1
ATOM 1426 O O . ALA A 1 177 ? -6.284 -6.557 12.476 1.00 80.31 177 ALA A O 1
ATOM 1427 N N . ARG A 1 178 ? -4.079 -6.105 12.452 1.00 87.94 178 ARG A N 1
ATOM 1428 C CA . ARG A 1 178 ? -3.852 -6.511 13.850 1.00 87.94 178 ARG A CA 1
ATOM 1429 C C . ARG A 1 178 ? -4.567 -5.570 14.812 1.00 87.94 178 ARG A C 1
ATOM 1431 O O . ARG A 1 178 ? -5.383 -6.030 15.604 1.00 87.94 178 ARG A O 1
ATOM 1438 N N . LYS A 1 179 ? -4.367 -4.258 14.658 1.00 79.69 179 LYS A N 1
ATOM 1439 C CA . LYS A 1 179 ? -5.048 -3.253 15.490 1.00 79.69 179 LYS A CA 1
ATOM 1440 C C . LYS A 1 179 ? -6.574 -3.339 15.371 1.00 79.69 179 LYS A C 1
ATOM 1442 O O . LYS A 1 179 ? -7.267 -3.194 16.366 1.00 79.69 179 LYS A O 1
ATOM 1447 N N . LEU A 1 180 ? -7.113 -3.632 14.183 1.00 86.62 180 LEU A N 1
ATOM 1448 C CA . LEU A 1 180 ? -8.552 -3.859 13.986 1.00 86.62 180 LEU A CA 1
ATOM 1449 C C . LEU A 1 180 ? -9.061 -5.046 14.811 1.00 86.62 180 LEU A C 1
ATOM 1451 O O . LEU A 1 180 ? -10.167 -5.009 15.348 1.00 86.62 180 LEU A O 1
ATOM 1455 N N . THR A 1 181 ? -8.268 -6.114 14.877 1.00 88.50 181 THR A N 1
ATOM 1456 C CA . THR A 1 181 ? -8.596 -7.308 15.660 1.00 88.50 181 THR A CA 1
ATOM 1457 C C . THR A 1 181 ? -8.604 -6.984 17.152 1.00 88.50 181 THR A C 1
ATOM 1459 O O . THR A 1 181 ? -9.543 -7.368 17.851 1.00 88.50 181 THR A O 1
ATOM 1462 N N . ASP A 1 182 ? -7.616 -6.220 17.618 1.00 84.19 182 ASP A N 1
ATOM 1463 C CA . ASP A 1 182 ? -7.530 -5.767 19.007 1.00 84.19 182 ASP A CA 1
ATOM 1464 C C . ASP A 1 182 ? -8.694 -4.835 19.374 1.00 84.19 182 ASP A C 1
ATOM 1466 O O . ASP A 1 182 ? -9.341 -5.047 20.400 1.00 84.19 182 ASP A O 1
ATOM 1470 N N . ASP A 1 183 ? -9.037 -3.879 18.505 1.00 80.44 183 ASP A N 1
ATOM 1471 C CA . ASP A 1 183 ? -10.171 -2.970 18.703 1.00 80.44 183 ASP A CA 1
ATOM 1472 C C . ASP A 1 183 ? -11.495 -3.752 18.799 1.00 80.44 183 ASP A C 1
ATOM 1474 O O . ASP A 1 183 ? -12.285 -3.542 19.721 1.00 80.44 183 ASP A O 1
ATOM 1478 N N . LYS A 1 184 ? -11.731 -4.717 17.894 1.00 84.94 184 LYS A N 1
ATOM 1479 C CA . LYS A 1 184 ? -12.926 -5.584 17.930 1.00 84.94 184 LYS A CA 1
ATOM 1480 C C . LYS A 1 184 ? -12.990 -6.418 19.207 1.00 84.94 184 LYS A C 1
ATOM 1482 O O . LYS A 1 184 ? -14.067 -6.579 19.782 1.00 84.94 184 LYS A O 1
ATOM 1487 N N . LYS A 1 185 ? -11.851 -6.941 19.667 1.00 90.44 185 LYS A N 1
ATOM 1488 C CA . LYS A 1 185 ? -11.772 -7.694 20.922 1.00 90.44 185 LYS A CA 1
ATOM 1489 C C . LYS A 1 185 ? -1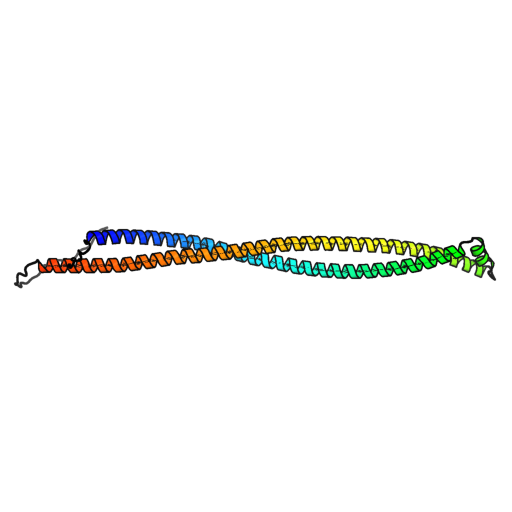2.078 -6.795 22.120 1.00 90.44 185 LYS A C 1
ATOM 1491 O O . LYS A 1 185 ? -12.882 -7.178 22.963 1.00 90.44 185 LYS A O 1
ATOM 1496 N N . GLY A 1 186 ? -11.501 -5.594 22.169 1.00 82.00 186 GLY A N 1
ATOM 1497 C CA . GLY A 1 186 ? -11.788 -4.597 23.202 1.00 82.00 186 GLY A CA 1
ATOM 1498 C C . GLY A 1 186 ? -13.272 -4.229 23.257 1.00 82.00 186 GLY A C 1
ATOM 1499 O O . GLY A 1 186 ? -13.861 -4.200 24.337 1.00 82.00 186 GLY A O 1
ATOM 1500 N N . GLN A 1 187 ? -13.904 -4.052 22.093 1.00 83.75 187 GLN A N 1
ATOM 1501 C CA . GLN A 1 187 ? -15.334 -3.763 21.980 1.00 83.75 187 GLN A CA 1
ATOM 1502 C C . GLN A 1 187 ? -16.186 -4.903 22.544 1.00 83.75 187 GLN A C 1
ATOM 1504 O O . GLN A 1 187 ? -17.120 -4.662 23.309 1.00 83.75 187 GLN A O 1
ATOM 1509 N N . GLN A 1 188 ? -15.861 -6.149 22.187 1.00 89.50 188 GLN A N 1
ATOM 1510 C CA . GLN A 1 188 ? -16.575 -7.323 22.683 1.00 89.50 188 GLN A CA 1
ATOM 1511 C C . GLN A 1 188 ? -16.456 -7.459 24.200 1.00 89.50 188 GLN A C 1
ATOM 1513 O O . GLN A 1 188 ? -17.473 -7.685 24.853 1.00 89.50 188 GLN A O 1
ATOM 1518 N N . THR A 1 189 ? -15.255 -7.279 24.757 1.00 89.31 189 THR A N 1
ATOM 1519 C CA . THR A 1 189 ? -15.027 -7.327 26.207 1.00 89.31 189 THR A CA 1
ATOM 1520 C C . THR A 1 189 ? -15.836 -6.250 26.927 1.00 89.31 189 THR A C 1
ATOM 1522 O O . THR A 1 189 ? -16.614 -6.580 27.816 1.00 89.31 189 THR A O 1
ATOM 1525 N N . ALA A 1 190 ? -15.761 -4.991 26.478 1.00 83.69 190 ALA A N 1
ATOM 1526 C CA . ALA A 1 190 ? -16.511 -3.890 27.086 1.00 83.69 190 ALA A CA 1
ATOM 1527 C C . ALA A 1 190 ? -18.032 -4.137 27.072 1.00 83.69 190 ALA A C 1
ATOM 1529 O O . ALA A 1 190 ? -18.722 -3.887 28.060 1.00 83.69 190 ALA A O 1
ATOM 1530 N N . LEU A 1 191 ? -18.568 -4.681 25.974 1.00 85.50 191 LEU A N 1
ATOM 1531 C CA . LEU A 1 191 ? -19.981 -5.056 25.878 1.00 85.50 191 LEU A CA 1
ATOM 1532 C C . LEU A 1 191 ? -20.353 -6.236 26.790 1.00 85.50 191 LEU A C 1
ATOM 1534 O O . LEU A 1 191 ? -21.472 -6.275 27.310 1.00 85.50 191 LEU A O 1
ATOM 1538 N N . ALA A 1 192 ? -19.457 -7.210 26.967 1.00 88.00 192 ALA A N 1
ATOM 1539 C CA . ALA A 1 192 ? -19.683 -8.352 27.851 1.00 88.00 192 ALA A CA 1
ATOM 1540 C C . ALA A 1 192 ? -19.702 -7.917 29.323 1.00 88.00 192 ALA A C 1
ATOM 1542 O O . ALA A 1 192 ? -20.627 -8.287 30.052 1.00 88.00 192 ALA A O 1
ATOM 1543 N N . ASP A 1 193 ? -18.736 -7.090 29.725 1.00 84.31 193 ASP A N 1
ATOM 1544 C CA . ASP A 1 193 ? -18.600 -6.578 31.090 1.00 84.31 193 ASP A CA 1
ATOM 1545 C C . ASP A 1 193 ? -19.830 -5.754 31.489 1.00 84.31 193 ASP A C 1
ATOM 1547 O O . ASP A 1 193 ? -20.443 -6.018 32.527 1.00 84.31 193 ASP A O 1
ATOM 1551 N N . LEU A 1 194 ? -20.282 -4.857 30.601 1.00 81.25 194 LEU A N 1
ATOM 1552 C CA . LEU A 1 194 ? -21.519 -4.089 30.775 1.00 81.25 194 LEU A CA 1
ATOM 1553 C C . LEU A 1 194 ? -22.736 -4.986 31.049 1.00 81.25 194 LEU A C 1
ATOM 1555 O O . LEU A 1 194 ? -23.483 -4.764 32.004 1.00 81.25 194 LEU A O 1
ATOM 1559 N N . ARG A 1 195 ? -22.933 -6.025 30.226 1.00 83.25 195 ARG A N 1
ATOM 1560 C CA . ARG A 1 195 ? -24.066 -6.958 30.364 1.00 83.25 195 ARG A CA 1
ATOM 1561 C C . ARG A 1 195 ? -23.983 -7.782 31.647 1.00 83.25 195 ARG A C 1
ATOM 1563 O O . ARG A 1 195 ? -25.013 -8.085 32.257 1.00 83.25 195 ARG A O 1
ATOM 1570 N N . HIS A 1 196 ? -22.777 -8.175 32.047 1.00 87.50 196 HIS A N 1
ATOM 1571 C CA . HIS A 1 196 ? -22.558 -8.994 33.233 1.00 87.50 196 HIS A CA 1
ATOM 1572 C C . HIS A 1 196 ? -22.822 -8.209 34.530 1.00 87.50 196 HIS A C 1
ATOM 1574 O O . HIS A 1 196 ? -23.544 -8.699 35.406 1.00 87.50 196 HIS A O 1
ATOM 1580 N N . GLU A 1 197 ? -22.296 -6.985 34.639 1.00 81.69 197 GLU A N 1
ATOM 1581 C CA . GLU A 1 197 ? -22.479 -6.090 35.792 1.00 81.69 197 GLU A CA 1
ATOM 1582 C C . GLU A 1 197 ? -23.969 -5.779 36.027 1.00 81.69 197 GLU A C 1
ATOM 1584 O O . GLU A 1 197 ? -24.496 -5.987 37.128 1.00 81.69 197 GLU A O 1
ATOM 1589 N N . GLU A 1 198 ? -24.681 -5.386 34.962 1.00 79.94 198 GLU A N 1
ATOM 1590 C CA . GLU A 1 198 ? -26.113 -5.071 34.996 1.00 79.94 198 GLU A CA 1
ATOM 1591 C C . GLU A 1 198 ? -26.947 -6.291 35.420 1.00 79.94 198 GLU A C 1
ATOM 1593 O O . GLU A 1 198 ? -27.805 -6.211 36.312 1.00 79.94 198 GLU A O 1
ATOM 1598 N N . GLY A 1 199 ? -26.664 -7.456 34.830 1.00 84.06 199 GLY A N 1
ATOM 1599 C CA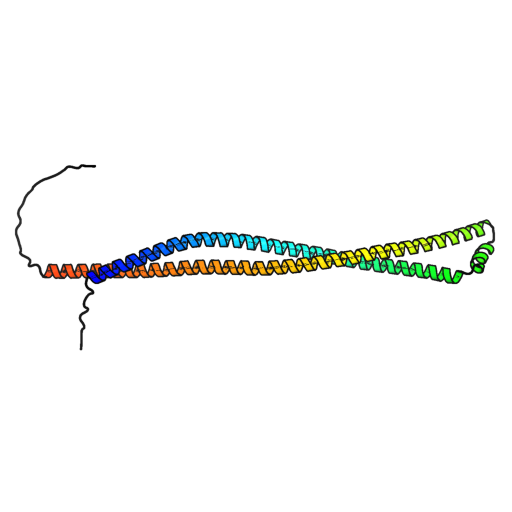 . GLY A 1 199 ? -27.362 -8.700 35.139 1.00 84.06 199 GLY A CA 1
ATOM 1600 C C . GLY A 1 199 ? -27.173 -9.145 36.593 1.00 84.06 199 GLY A C 1
ATOM 1601 O O . GLY A 1 199 ? -28.133 -9.582 37.239 1.00 84.06 199 GLY A O 1
ATOM 1602 N N . ARG A 1 200 ? -25.955 -9.019 37.138 1.00 89.25 200 ARG A N 1
ATOM 1603 C CA . ARG A 1 200 ? -25.619 -9.402 38.520 1.00 89.25 200 ARG A CA 1
ATOM 1604 C C . ARG A 1 200 ? -26.320 -8.515 39.547 1.00 89.25 200 ARG A C 1
ATOM 1606 O O . ARG A 1 200 ? -26.929 -9.037 40.487 1.00 89.25 200 ARG A O 1
ATOM 1613 N N . LEU A 1 201 ? -26.263 -7.194 39.373 1.00 82.06 201 LEU A N 1
ATOM 1614 C CA . LEU A 1 201 ? -26.904 -6.241 40.284 1.00 82.06 201 LEU A CA 1
ATOM 1615 C C . LEU A 1 201 ? -28.431 -6.372 40.249 1.00 82.06 201 LEU A C 1
ATOM 1617 O O . LEU A 1 201 ? -29.061 -6.447 41.303 1.00 82.06 201 LEU A O 1
ATOM 1621 N N . THR A 1 202 ? -29.022 -6.536 39.062 1.00 79.75 202 THR A N 1
ATOM 1622 C CA . THR A 1 202 ? -30.477 -6.709 38.910 1.00 79.75 202 THR A CA 1
ATOM 1623 C C . THR A 1 202 ? -30.975 -8.003 39.559 1.00 79.75 202 THR A C 1
ATOM 1625 O O . THR A 1 202 ? -32.005 -8.008 40.238 1.00 79.75 202 THR A O 1
ATOM 1628 N N . LYS A 1 203 ? -30.244 -9.118 39.403 1.00 90.31 203 LYS A N 1
ATOM 1629 C CA . LYS A 1 203 ? -30.556 -10.384 40.096 1.00 90.31 203 LYS A CA 1
ATOM 1630 C C . LYS A 1 203 ? -30.464 -10.238 41.617 1.00 90.31 203 LYS A C 1
ATOM 1632 O O . LYS A 1 203 ? -31.318 -10.760 42.332 1.00 90.31 203 LYS A O 1
ATOM 1637 N N . THR A 1 204 ? -29.451 -9.520 42.101 1.00 86.25 204 THR A N 1
ATOM 1638 C CA . THR A 1 204 ? -29.234 -9.285 43.536 1.00 86.25 204 THR A CA 1
ATOM 1639 C C . THR A 1 204 ? -30.368 -8.449 44.129 1.00 86.25 204 THR A C 1
ATOM 1641 O O . THR A 1 204 ? -30.954 -8.854 45.132 1.00 86.25 204 THR A O 1
ATOM 1644 N N . LEU A 1 205 ? -30.752 -7.359 43.455 1.00 81.31 205 LEU A N 1
ATOM 1645 C CA . LEU A 1 205 ? -31.870 -6.505 43.858 1.00 81.31 205 LEU A CA 1
ATOM 1646 C C . LEU A 1 205 ? -33.191 -7.286 43.899 1.00 81.31 205 LEU A C 1
ATOM 1648 O O . LEU A 1 205 ? -33.880 -7.269 44.914 1.00 81.31 205 LEU A O 1
ATOM 1652 N N . LYS A 1 206 ? -33.513 -8.057 42.848 1.00 87.50 206 LYS A N 1
ATOM 1653 C CA . LYS A 1 206 ? -34.731 -8.891 42.810 1.00 87.50 206 LYS A CA 1
ATOM 1654 C C . LYS A 1 206 ? -34.791 -9.887 43.970 1.00 87.50 206 LYS A C 1
ATOM 1656 O O . LYS A 1 206 ? -35.853 -10.083 44.559 1.00 87.50 206 LYS A O 1
ATOM 1661 N N . LYS A 1 207 ? -33.658 -10.509 44.318 1.00 89.38 207 LYS A N 1
ATOM 1662 C CA . LYS A 1 207 ? -33.574 -11.438 45.454 1.00 89.38 207 LYS A CA 1
ATOM 1663 C C . LYS A 1 207 ? -33.813 -10.719 46.785 1.00 89.38 207 LYS A C 1
ATOM 1665 O O . LYS A 1 207 ? -34.580 -11.218 47.605 1.00 89.38 207 LYS A O 1
ATOM 1670 N N . GLN A 1 208 ? -33.204 -9.551 46.986 1.00 82.00 208 GLN A N 1
ATOM 1671 C CA . GLN A 1 208 ? -33.395 -8.746 48.196 1.00 82.00 208 GLN A CA 1
ATOM 1672 C C . GLN A 1 208 ? -34.838 -8.233 48.325 1.00 82.00 208 GLN A C 1
ATOM 1674 O O . GLN A 1 208 ? -35.410 -8.272 49.412 1.00 82.00 208 GLN A O 1
ATOM 1679 N N . GLU A 1 209 ? -35.468 -7.811 47.226 1.00 81.00 209 GLU A N 1
ATOM 1680 C CA . GLU A 1 209 ? -36.875 -7.398 47.217 1.00 81.00 209 GLU A CA 1
ATOM 1681 C C . GLU A 1 209 ? -37.828 -8.550 47.553 1.00 81.00 209 GLU A C 1
ATOM 1683 O O . GLU A 1 209 ? -38.777 -8.354 48.315 1.00 81.00 209 GLU A O 1
ATOM 1688 N N . ALA A 1 210 ? -37.576 -9.754 47.027 1.00 87.44 210 ALA A N 1
ATOM 1689 C CA . ALA A 1 210 ? -38.346 -10.947 47.376 1.00 87.44 210 ALA A CA 1
ATOM 1690 C C . ALA A 1 210 ? -38.230 -11.262 48.877 1.00 87.44 210 ALA A C 1
ATOM 1692 O O . ALA A 1 210 ? -39.248 -11.375 49.561 1.00 87.44 210 ALA A O 1
ATOM 1693 N N . GLN A 1 211 ? -37.004 -11.274 49.414 1.00 79.81 211 GLN A N 1
ATOM 1694 C CA . GLN A 1 211 ? -36.747 -11.463 50.847 1.00 79.81 211 GLN A CA 1
ATOM 1695 C C . GLN A 1 211 ? -37.428 -10.388 51.704 1.00 79.81 211 GLN A C 1
ATOM 1697 O O . GLN A 1 211 ? -37.963 -10.683 52.772 1.00 79.81 211 GLN A O 1
ATOM 1702 N N . ARG A 1 212 ? -37.462 -9.137 51.230 1.00 75.56 212 ARG A N 1
ATOM 1703 C CA . ARG A 1 212 ? -38.126 -8.028 51.927 1.00 75.56 212 ARG A CA 1
ATOM 1704 C C . ARG A 1 212 ? -39.634 -8.234 51.994 1.00 75.56 212 ARG A C 1
ATOM 1706 O O . ARG A 1 212 ? -40.230 -7.987 53.042 1.00 75.56 212 ARG A O 1
ATOM 1713 N N . ARG A 1 213 ? -40.256 -8.706 50.908 1.00 83.06 213 ARG A N 1
ATOM 1714 C CA . ARG A 1 213 ? -41.694 -9.028 50.868 1.00 83.06 213 ARG A CA 1
ATOM 1715 C C . ARG A 1 213 ? -42.036 -10.178 51.811 1.00 83.06 213 ARG A C 1
ATOM 1717 O O . ARG A 1 213 ? -42.989 -10.057 52.578 1.00 83.06 213 ARG A O 1
ATOM 1724 N N . GLU A 1 214 ? -41.238 -11.243 51.800 1.00 82.12 214 GLU A N 1
ATOM 1725 C CA . GLU A 1 214 ? -41.398 -12.386 52.708 1.00 82.12 214 GLU A CA 1
ATOM 1726 C C . GLU A 1 214 ? -41.275 -11.964 54.176 1.00 82.12 214 GLU A C 1
ATOM 1728 O O . GLU A 1 214 ? -42.134 -12.290 54.998 1.00 82.12 214 GLU A O 1
ATOM 1733 N N . LEU A 1 215 ? -40.253 -11.170 54.508 1.00 72.38 215 LEU A N 1
ATOM 1734 C CA . LEU A 1 215 ? -40.037 -10.680 55.866 1.00 72.38 215 LEU A CA 1
ATOM 1735 C C . LEU A 1 215 ? -41.170 -9.749 56.325 1.00 72.38 215 LEU A C 1
ATOM 1737 O O . LEU A 1 215 ? -41.640 -9.858 57.456 1.00 72.38 215 LEU A O 1
ATOM 1741 N N . ALA A 1 216 ? -41.661 -8.872 55.446 1.00 70.12 216 ALA A N 1
ATOM 1742 C CA . ALA A 1 216 ? -42.802 -8.008 55.739 1.00 70.12 216 ALA A CA 1
ATOM 1743 C C . ALA A 1 216 ? -44.094 -8.808 55.979 1.00 70.12 216 ALA A C 1
ATOM 1745 O O . ALA A 1 216 ? -44.891 -8.432 56.840 1.00 70.12 216 ALA A O 1
ATOM 1746 N N . ALA A 1 217 ? -44.311 -9.906 55.249 1.00 76.75 217 ALA A N 1
ATOM 1747 C CA . ALA A 1 217 ? -45.435 -10.812 55.485 1.00 76.75 217 ALA A CA 1
ATOM 1748 C C . ALA A 1 217 ? -45.297 -11.551 56.829 1.00 76.75 217 ALA A C 1
ATOM 1750 O O . ALA A 1 217 ? -46.262 -11.631 57.589 1.00 76.75 217 ALA A O 1
ATOM 1751 N N . ALA A 1 218 ? -44.091 -12.018 57.168 1.00 71.94 218 ALA A N 1
ATOM 1752 C CA . ALA A 1 218 ? -43.809 -12.667 58.449 1.00 71.94 218 ALA A CA 1
ATOM 1753 C C . ALA A 1 218 ? -44.016 -11.723 59.648 1.00 71.94 218 ALA A C 1
ATOM 1755 O O . ALA A 1 218 ? -44.597 -12.131 60.653 1.00 71.94 218 ALA A O 1
ATOM 1756 N N . ILE A 1 219 ? -43.602 -10.454 59.534 1.00 66.25 219 ILE A N 1
ATOM 1757 C CA . ILE A 1 219 ? -43.833 -9.426 60.562 1.00 66.25 219 ILE A CA 1
ATOM 1758 C C . ILE A 1 219 ? -45.332 -9.162 60.744 1.00 66.25 219 ILE A C 1
ATOM 1760 O O . ILE A 1 219 ? -45.801 -9.155 61.879 1.00 66.25 219 ILE A O 1
ATOM 1764 N N . ARG A 1 220 ? -46.099 -8.991 59.654 1.00 69.50 220 ARG A N 1
ATOM 1765 C CA . ARG A 1 220 ? -47.563 -8.807 59.736 1.00 69.50 220 ARG A CA 1
ATOM 1766 C C . ARG A 1 220 ? -48.234 -9.971 60.454 1.00 69.50 220 ARG A C 1
ATOM 1768 O O . ARG A 1 220 ? -48.976 -9.752 61.405 1.00 69.50 220 ARG A O 1
ATOM 1775 N N . LYS A 1 221 ? -47.880 -11.200 60.075 1.00 75.94 221 LYS A N 1
ATOM 1776 C CA . LYS A 1 221 ? -48.399 -12.421 60.701 1.00 75.94 221 LYS A CA 1
ATOM 1777 C C . LYS A 1 221 ? -48.040 -12.515 62.190 1.00 75.94 221 LYS A C 1
ATOM 1779 O O . LYS A 1 221 ? -48.864 -12.943 62.993 1.00 75.94 221 LYS A O 1
ATOM 1784 N N . ALA A 1 222 ? -46.829 -12.107 62.574 1.00 69.50 222 ALA A N 1
ATOM 1785 C CA . ALA A 1 222 ? -46.414 -12.061 63.976 1.00 69.50 222 ALA A CA 1
ATOM 1786 C C . ALA A 1 222 ? -47.204 -11.010 64.780 1.00 69.50 222 ALA A C 1
ATOM 1788 O O . ALA A 1 222 ? -47.648 -11.305 65.886 1.00 69.50 222 ALA A O 1
ATOM 1789 N N . ILE A 1 223 ? -47.441 -9.823 64.207 1.00 66.56 223 ILE A N 1
ATOM 1790 C CA . ILE A 1 223 ? -48.251 -8.759 64.824 1.00 66.56 223 ILE A CA 1
ATOM 1791 C C . ILE A 1 223 ? -49.701 -9.218 65.009 1.00 66.56 223 ILE A C 1
ATOM 1793 O O . ILE A 1 223 ? -50.257 -9.061 66.092 1.00 66.56 223 ILE A O 1
ATOM 1797 N N . GLU A 1 224 ? -50.308 -9.821 63.987 1.00 73.81 224 GLU A N 1
ATOM 1798 C CA . GLU A 1 224 ? -51.669 -10.364 64.062 1.00 73.81 224 GLU A CA 1
ATOM 1799 C C . GLU A 1 224 ? -51.795 -11.433 65.157 1.00 73.81 224 GLU A C 1
ATOM 1801 O O . GLU A 1 224 ? -52.740 -11.402 65.946 1.00 73.81 224 GLU A O 1
ATOM 1806 N N . ALA A 1 225 ? -50.815 -12.335 65.264 1.00 73.94 225 ALA A N 1
ATOM 1807 C CA . ALA A 1 225 ? -50.780 -13.358 66.307 1.00 73.94 225 ALA A CA 1
ATOM 1808 C C . ALA A 1 225 ? -50.620 -12.767 67.724 1.00 73.94 225 ALA A C 1
ATOM 1810 O O . ALA A 1 225 ? -51.213 -13.273 68.679 1.00 73.94 225 ALA A O 1
ATOM 1811 N N . GLU A 1 226 ? -49.850 -11.689 67.875 1.00 67.75 226 GLU A N 1
ATOM 1812 C CA . GLU A 1 226 ? -49.629 -11.005 69.154 1.00 67.75 226 GLU A CA 1
ATOM 1813 C C . GLU A 1 226 ? -50.844 -10.153 69.577 1.00 67.75 226 GLU A C 1
ATOM 1815 O O . GLU A 1 226 ? -51.230 -10.138 70.750 1.00 67.75 226 GLU A O 1
ATOM 1820 N N . ILE A 1 227 ? -51.545 -9.542 68.614 1.00 70.62 227 ILE A N 1
ATOM 1821 C CA . ILE A 1 227 ? -52.840 -8.876 68.835 1.00 70.62 227 ILE A CA 1
ATOM 1822 C C . ILE A 1 227 ? -53.925 -9.901 69.204 1.00 70.62 227 ILE A C 1
ATOM 1824 O O . ILE A 1 227 ? -54.723 -9.661 70.108 1.00 70.62 227 ILE A O 1
ATOM 1828 N N . ALA A 1 228 ? -53.955 -11.066 68.550 1.00 72.94 228 ALA A N 1
ATOM 1829 C CA . ALA A 1 228 ? -54.910 -12.127 68.865 1.00 72.94 228 ALA A CA 1
ATOM 1830 C C . ALA A 1 228 ? -54.690 -12.707 70.274 1.00 72.94 228 ALA A C 1
ATOM 1832 O O . ALA A 1 228 ? -55.655 -12.902 71.012 1.00 72.94 228 ALA A O 1
ATOM 1833 N N . LYS A 1 229 ? -53.430 -12.915 70.685 1.00 67.25 229 LYS A N 1
ATOM 1834 C CA . LYS A 1 229 ? -53.093 -13.337 72.056 1.00 67.25 229 LYS A CA 1
ATOM 1835 C C . LYS A 1 229 ? -53.460 -12.288 73.106 1.00 67.25 229 LYS A C 1
ATOM 1837 O O . LYS A 1 229 ? -54.028 -12.653 74.126 1.00 67.25 229 LYS A O 1
ATOM 1842 N N . SER A 1 230 ? -53.199 -11.005 72.856 1.00 58.09 230 SER A N 1
ATOM 1843 C CA . SER A 1 230 ? -53.538 -9.927 73.805 1.00 58.09 230 SER A CA 1
ATOM 1844 C C . SER A 1 230 ? -55.049 -9.654 73.911 1.00 58.09 230 SER A C 1
ATOM 1846 O O . SER A 1 230 ? -55.547 -9.351 74.999 1.00 58.09 230 SER A O 1
ATOM 1848 N N . ARG A 1 231 ? -55.811 -9.849 72.824 1.00 59.09 231 ARG A N 1
ATOM 1849 C CA . ARG A 1 231 ? -57.289 -9.864 72.842 1.00 59.09 231 ARG A CA 1
ATOM 1850 C C . ARG A 1 231 ? -57.879 -11.091 73.544 1.00 59.09 231 ARG A C 1
ATOM 1852 O O . ARG A 1 231 ? -58.982 -11.000 74.067 1.00 59.09 231 ARG A O 1
ATOM 1859 N N . ALA A 1 232 ? -57.172 -12.221 73.568 1.00 57.78 232 ALA A N 1
ATOM 1860 C CA . ALA A 1 232 ? -57.591 -13.411 74.313 1.00 57.78 232 ALA A CA 1
ATOM 1861 C C . ALA A 1 232 ? -57.340 -13.293 75.831 1.00 57.78 232 ALA A C 1
ATOM 1863 O O . ALA A 1 232 ? -57.988 -13.987 76.608 1.00 57.78 232 ALA A O 1
ATOM 1864 N N . THR A 1 233 ? -56.434 -12.407 76.263 1.00 52.41 233 THR A N 1
ATOM 1865 C CA . THR A 1 233 ? -56.095 -12.171 77.681 1.00 52.41 233 THR A CA 1
ATOM 1866 C C . THR A 1 233 ? -56.775 -10.943 78.300 1.00 52.41 233 THR A C 1
ATOM 1868 O O . THR A 1 233 ? -56.534 -10.645 79.465 1.00 52.41 233 THR A O 1
ATOM 1871 N N . THR A 1 234 ? -57.616 -10.216 77.559 1.00 42.03 234 THR A N 1
ATOM 1872 C CA . THR A 1 234 ? -58.455 -9.131 78.100 1.00 42.03 234 THR A CA 1
ATOM 1873 C C . THR A 1 234 ? -59.867 -9.666 78.388 1.00 42.03 234 THR A C 1
ATOM 1875 O O . THR A 1 234 ? -60.527 -10.132 77.456 1.00 42.03 234 THR A O 1
ATOM 1878 N N . PRO A 1 235 ? -60.367 -9.641 79.643 1.00 42.78 235 PRO A N 1
ATOM 1879 C CA . PRO A 1 235 ? -61.719 -10.101 79.946 1.00 42.78 235 PRO A CA 1
ATOM 1880 C C . PRO A 1 235 ? -62.749 -9.181 79.283 1.00 42.78 235 PRO A C 1
ATOM 1882 O O . PRO A 1 235 ? -62.706 -7.963 79.447 1.00 42.78 235 PRO A O 1
ATOM 1885 N N . LYS A 1 236 ? -63.699 -9.765 78.547 1.00 40.75 236 LYS A N 1
ATOM 1886 C CA . LYS A 1 236 ? -64.911 -9.064 78.111 1.00 40.75 236 LYS A CA 1
ATOM 1887 C C . LYS A 1 236 ? -65.778 -8.775 79.338 1.00 40.75 236 LYS A C 1
ATOM 1889 O O . LYS A 1 236 ? -66.424 -9.688 79.844 1.00 40.75 236 LYS A O 1
ATOM 1894 N N . THR A 1 237 ? -65.851 -7.519 79.764 1.00 37.62 237 THR A N 1
ATOM 1895 C CA . THR A 1 237 ? -66.957 -7.037 80.605 1.00 37.62 237 THR A CA 1
ATOM 1896 C C . THR A 1 237 ? -68.072 -6.527 79.682 1.00 37.62 237 THR A C 1
ATOM 1898 O O . THR A 1 237 ? -67.793 -5.672 78.837 1.00 37.62 237 THR A O 1
ATOM 1901 N N . PRO A 1 238 ? -69.311 -7.046 79.764 1.00 41.09 238 PRO A N 1
ATOM 1902 C CA . PRO A 1 238 ? -70.398 -6.606 78.900 1.00 41.09 238 PRO A CA 1
ATOM 1903 C C . PRO A 1 238 ? -71.225 -5.473 79.531 1.00 41.09 238 PRO A C 1
ATOM 1905 O O . PRO A 1 238 ? -71.700 -5.602 80.654 1.00 41.09 238 PRO A O 1
ATOM 1908 N N . GLY A 1 239 ? -71.477 -4.430 78.734 1.00 34.91 239 GLY A N 1
ATOM 1909 C CA . GLY A 1 239 ? -72.692 -3.607 78.798 1.00 34.91 239 GLY A CA 1
ATOM 1910 C C . GLY A 1 239 ? -72.590 -2.252 79.507 1.00 34.91 239 GLY A C 1
ATOM 1911 O O . GLY A 1 239 ? -72.402 -2.199 80.713 1.00 34.91 239 GLY A O 1
ATOM 1912 N N . ALA A 1 240 ? -72.808 -1.162 78.759 1.00 31.73 240 ALA A N 1
ATOM 1913 C CA . ALA A 1 240 ? -73.952 -0.253 78.941 1.00 31.73 240 ALA A CA 1
ATOM 1914 C C . ALA A 1 240 ? -73.830 0.979 78.022 1.00 31.73 240 ALA A C 1
ATOM 1916 O O . ALA A 1 240 ? -72.803 1.646 77.948 1.00 31.73 240 ALA A O 1
ATOM 1917 N N . THR A 1 241 ? -74.916 1.246 77.309 1.00 40.88 241 THR A N 1
ATOM 1918 C CA . THR A 1 241 ? -75.184 2.392 76.439 1.00 40.88 241 THR A CA 1
ATOM 1919 C C . THR A 1 241 ? -75.441 3.651 77.271 1.00 40.88 241 THR A C 1
ATOM 1921 O O . THR A 1 241 ? -76.292 3.578 78.147 1.00 40.88 241 THR A O 1
ATOM 1924 N N . THR A 1 242 ? -74.846 4.803 76.933 1.00 34.62 242 THR A N 1
ATOM 1925 C CA . THR A 1 242 ? -75.473 6.132 77.131 1.00 34.62 242 THR A CA 1
ATOM 1926 C C . THR A 1 242 ? -74.788 7.238 76.310 1.00 34.62 242 THR A C 1
ATOM 1928 O O . THR A 1 242 ? -73.601 7.509 76.430 1.00 34.62 242 THR A O 1
ATOM 1931 N N . SER A 1 243 ? -75.605 7.831 75.439 1.00 34.06 243 SER A N 1
ATOM 1932 C CA . SER A 1 243 ? -75.715 9.234 75.010 1.00 34.06 243 SER A CA 1
ATOM 1933 C C . SER A 1 243 ? -74.626 10.292 75.298 1.00 34.06 243 SER A C 1
ATOM 1935 O O . SER A 1 243 ? -74.237 10.513 76.438 1.00 34.06 243 SER A O 1
ATOM 1937 N N . ALA A 1 244 ? -74.458 11.127 74.260 1.00 36.03 244 ALA A N 1
ATOM 1938 C CA . ALA A 1 244 ? -74.377 12.600 74.272 1.00 36.03 244 ALA A CA 1
ATOM 1939 C C . ALA A 1 244 ? -72.995 13.296 74.266 1.00 36.03 244 ALA A C 1
ATOM 1941 O O . ALA A 1 244 ? -72.319 13.426 75.274 1.00 36.03 244 ALA A O 1
ATOM 1942 N N . LYS A 1 245 ? -72.686 13.852 73.083 1.00 41.41 245 LYS A N 1
ATOM 1943 C CA . LYS A 1 245 ? -72.535 15.299 72.804 1.00 41.41 245 LYS A CA 1
ATOM 1944 C C . LYS A 1 245 ? -71.562 16.123 73.681 1.00 41.41 245 LYS A C 1
ATOM 1946 O O . LYS A 1 245 ? -71.920 16.542 74.771 1.00 41.41 245 LYS A O 1
ATOM 1951 N N . ALA A 1 246 ? -70.416 16.480 73.092 1.00 37.44 246 ALA A N 1
ATOM 1952 C CA . ALA A 1 246 ? -69.713 17.773 73.203 1.00 37.44 246 ALA A CA 1
ATOM 1953 C C . ALA A 1 246 ? -68.639 17.787 72.089 1.00 37.44 246 ALA A C 1
ATOM 1955 O O . ALA A 1 246 ? -67.764 16.929 72.065 1.00 37.44 246 ALA A O 1
ATOM 1956 N N . GLU A 1 247 ? -68.871 18.458 70.958 1.00 34.41 247 GLU A N 1
ATOM 1957 C CA . GLU A 1 247 ? -68.388 19.826 70.688 1.00 34.41 247 GLU A CA 1
ATOM 1958 C C . GLU A 1 247 ? -66.873 19.997 70.892 1.00 34.41 247 GLU A C 1
ATOM 1960 O O . GLU A 1 247 ? -66.410 20.085 72.020 1.00 34.41 247 GLU A O 1
ATOM 1965 N N . PHE A 1 248 ? -66.106 20.108 69.801 1.00 41.03 248 PHE A N 1
ATOM 1966 C CA . PHE A 1 248 ? -65.592 21.416 69.376 1.00 41.03 248 PHE A CA 1
ATOM 1967 C C . PHE A 1 248 ? -64.998 21.346 67.963 1.00 41.03 248 PHE A C 1
ATOM 1969 O O . PHE A 1 248 ? -64.124 20.540 67.646 1.00 41.03 248 PHE A O 1
ATOM 1976 N N . SER A 1 249 ? -65.531 22.206 67.109 1.00 41.09 249 SER A N 1
ATOM 1977 C CA . SER A 1 249 ? -65.079 22.524 65.766 1.00 41.09 249 SER A CA 1
ATOM 1978 C C . SER A 1 249 ? -64.137 23.729 65.806 1.00 41.09 249 SER A C 1
ATOM 1980 O O . SER A 1 249 ? -64.475 24.700 66.473 1.00 41.09 249 SER A O 1
ATOM 1982 N N . MET A 1 250 ? -63.089 23.698 64.972 1.00 42.53 250 MET A N 1
ATOM 1983 C CA . MET A 1 250 ? -62.268 24.841 64.514 1.00 42.53 250 MET A CA 1
ATOM 1984 C C . MET A 1 250 ? -61.416 25.509 65.619 1.00 42.53 250 MET A C 1
ATOM 1986 O O . MET A 1 250 ? -61.866 25.699 66.735 1.00 42.53 250 MET A O 1
ATOM 1990 N N . THR A 1 251 ? -60.137 25.821 65.415 1.00 52.16 251 THR A N 1
ATOM 1991 C CA . THR A 1 251 ? -59.585 26.685 64.357 1.00 52.16 251 THR A CA 1
ATOM 1992 C C . THR A 1 251 ? -58.072 26.454 64.111 1.00 52.16 251 THR A C 1
ATOM 1994 O O . THR A 1 251 ? -57.431 25.730 64.873 1.00 52.16 251 THR A O 1
ATOM 1997 N N . PRO A 1 252 ? -57.522 27.032 63.018 1.00 61.91 252 PRO A N 1
ATOM 1998 C CA . PRO A 1 252 ? -56.164 26.834 62.492 1.00 61.91 252 PRO A CA 1
ATOM 1999 C C . PRO A 1 252 ? -55.153 27.905 62.982 1.00 61.91 252 PRO A C 1
ATOM 2001 O O . PRO A 1 252 ? -55.492 28.708 63.842 1.00 61.91 252 PRO A O 1
ATOM 2004 N N . GLU A 1 253 ? -53.964 27.937 62.351 1.00 43.84 253 GLU A N 1
ATOM 2005 C CA . GLU A 1 253 ? -52.769 28.797 62.576 1.00 43.84 253 GLU A CA 1
ATOM 2006 C C . GLU A 1 253 ? -51.743 28.220 63.581 1.00 43.84 253 GLU A C 1
ATOM 2008 O O . GLU A 1 253 ? -52.108 27.548 64.534 1.00 43.84 253 GLU A O 1
ATOM 2013 N N . ALA A 1 254 ? -50.423 28.366 63.417 1.00 40.81 254 ALA A N 1
ATOM 2014 C CA . ALA A 1 254 ? -49.668 29.415 62.739 1.00 40.81 254 ALA A CA 1
ATOM 2015 C C . ALA A 1 254 ? -48.274 28.944 62.257 1.00 40.81 254 ALA A C 1
ATOM 2017 O O . ALA A 1 254 ? -47.650 28.118 62.916 1.00 40.81 254 ALA A O 1
ATOM 2018 N N . ARG A 1 255 ? -47.832 29.594 61.166 1.00 43.66 255 ARG A N 1
ATOM 2019 C CA . ARG A 1 255 ? -46.463 29.973 60.733 1.00 43.66 255 ARG A CA 1
ATOM 2020 C C . ARG A 1 255 ? -45.363 28.921 60.588 1.00 43.66 255 ARG A C 1
ATOM 2022 O O . ARG A 1 255 ? -44.858 28.416 61.607 1.00 43.66 255 ARG A O 1
#

Foldseek 3Di:
DDDDPPPQDPLVRLVVVLVVLVVVLVVLVVLVVVLVVVLVVLVVVLVVLVVVLVVLVVVLVVLVVVLVVLVVVLVVLVVVLVVLVVVLVVLVVVLVVLVVVCVVQVDPCSLVCQLVVDPDPVRSVVSVVVVVVSVVVSVVSVVVSVVSVVVSVVSVVVSVVSVVVSVVSVVVSVVSVVVSVVSVVVSVVSVVVSVVSNVVSVVVSVVSVVVSVVSVVSSVVVVVVVVVVVVVPDDDDDDDDDDDDDDDDDDDDDD

Secondary structure (DSSP, 8-state):
-------PPPHHHHHHHHHHHHHHHHHHHHHHHHHHHHHHHHHHHHHHHHHHHHHHHHHHHHHHHHHHHHHHHHHHHHHHHHHHHHHHHHHHHHHHHHHHHHHHT--HHHHHHHHHT-SSHHHHHHHHHHHHHHHHHHHHHHHHHHHHHHHHHHHHHHHHHHHHHHHHHHHHHHHHHHHHHHHHHHHHHHHHHHHHHHHHHHHHHHHHHHHHHHHHHHHHHHHHHHHHHHHHSS---------------------

pLDDT: mean 79.08, std 17.19, range [30.34, 98.31]

Sequence (255 aa):
LGLMPAYGQSRKTLEKKRDALDAQIKQTSALIEKARSEQRSTQQQVQLLEAQIRQRQELINTMNAEVGRMDQAIQDSRDSIRLLEGNLEELRAAYARMVQFAYMNRNAYDRLSYIFAAESFAQAFRRSRYLDQLAQQRRQQAELIGQAQVSLAAKVESLEATRKERASLLDRQMGEARKLTDDKKGQQTALADLRHEEGRLTKTLKKQEAQRRELAAAIRKAIEAEIAKSRATTPKTPGATTSAKAEFSMTPEAR